Protein 3FSS (pdb70)

Nearest PDB structures (foldseek):
  3tw1-assembly1_A  TM=1.003E+00  e=5.860E-39  Saccharomyces cerevisiae S288C
  3tvv-assembly1_A  TM=9.823E-01  e=1.160E-36  Saccharomyces cerevisiae S288C
  3to1-assembly1_A  TM=9.667E-01  e=1.759E-34  Saccharomyces cerevisiae S288C
  3gyp-assembly1_A  TM=9.340E-01  e=6.338E-34  Saccharomyces cerevisiae
  3gyo-assembly1_A  TM=9.522E-01  e=1.404E-32  Saccharomyces cerevisiae

CATH classification: 2.30.29.120 (+1 more: 2.30.29.30)

B-factor: mean 21.17, std 9.42, range [9.12, 80.58]

InterPro domains:
  IPR011993 PH-like domain superfamily [G3DSA:2.30.29.30] (206-302)
  IPR013719 Histone chaperone RTT106/FACT complex subunit SPT16-like, middle domain [PF08512] (221-307)
  IPR013719 Histone chaperone RTT106/FACT complex subunit SPT16-like, middle domain [SM01287] (219-308)
  IPR040770 Rtt106, pleckstrin homology domain [PF18469] (66-203)
  IPR040993 Histone chaperone Rtt106, N-terminal domain [PF18215] (5-46)
  IPR040993 Histone chaperone Rtt106, N-terminal domain [cd11604] (3-59)
  IPR044891 Histone chaperone Rtt106, N-terminal domain superfamily [G3DSA:6.10.10.70] (1-66)
  IPR050454 RTT106/SSRP1 Histone Chaperone/FACT Complex [PTHR45849] (70-419)

Structure (mmCIF, N/CA/C/O backbone):
data_3FSS
#
_entry.id   3FSS
#
_cell.length_a   82.409
_cell.length_b   92.206
_cell.length_c   34.273
_cell.angle_alpha   90.00
_cell.angle_beta   105.16
_cell.angle_gamma   90.00
#
_symmetry.space_group_name_H-M   'C 1 2 1'
#
loop_
_entity.id
_entity.type
_entity.pdbx_description
1 polymer 'Histone chaperone RTT106'
2 non-polymer GLYCEROL
3 non-polymer 'MALONIC ACID'
4 water water
#
loop_
_atom_site.group_PDB
_atom_site.id
_atom_site.type_symbol
_atom_site.label_atom_id
_atom_site.label_alt_id
_atom_site.label_comp_id
_atom_site.label_asym_id
_atom_site.label_entity_id
_atom_site.label_seq_id
_atom_site.pdbx_PDB_ins_code
_atom_site.Cartn_x
_atom_site.Cartn_y
_atom_site.Cartn_z
_atom_site.occupancy
_atom_site.B_iso_or_equiv
_atom_site.auth_seq_id
_atom_site.auth_comp_id
_atom_site.auth_asym_id
_atom_site.auth_atom_id
_atom_site.pdbx_PDB_model_num
ATOM 1 N N . THR A 1 6 ? 11.235 60.999 11.858 1.00 40.55 70 THR A N 1
ATOM 2 C CA . THR A 1 6 ? 11.580 62.103 10.964 1.00 31.86 70 THR A CA 1
ATOM 3 C C . THR A 1 6 ? 13.045 62.523 11.119 1.00 30.18 70 THR A C 1
ATOM 4 O O . THR A 1 6 ? 13.634 62.371 12.191 1.00 34.42 70 THR A O 1
ATOM 8 N N . ASN A 1 7 ? 13.626 63.057 10.046 1.00 25.78 71 ASN A N 1
ATOM 9 C CA . ASN A 1 7 ? 15.023 63.480 10.062 1.00 19.65 71 ASN A CA 1
ATOM 10 C C . ASN A 1 7 ? 15.168 64.935 10.486 1.00 19.10 71 ASN A C 1
ATOM 11 O O . ASN A 1 7 ? 14.992 65.851 9.674 1.00 18.90 71 ASN A O 1
ATOM 16 N N . THR A 1 8 ? 15.500 65.150 11.755 1.00 18.70 72 THR A N 1
ATOM 17 C CA . THR A 1 8 ? 15.764 66.499 12.232 1.00 17.04 72 THR A CA 1
ATOM 18 C C . THR A 1 8 ? 17.198 66.884 11.905 1.00 18.56 72 THR A C 1
ATOM 19 O O . THR A 1 8 ? 18.128 66.129 12.199 1.00 21.33 72 THR A O 1
ATOM 23 N N . ILE A 1 9 ? 17.375 68.048 11.281 1.00 14.14 73 ILE A N 1
ATOM 24 C CA . ILE A 1 9 ? 18.703 68.521 10.930 1.00 13.66 73 ILE A CA 1
ATOM 25 C C . ILE A 1 9 ? 19.306 69.319 12.088 1.00 13.50 73 ILE A C 1
ATOM 26 O O . ILE A 1 9 ? 20.405 69.030 12.542 1.00 15.66 73 ILE A O 1
ATOM 31 N N . PHE A 1 10 ? 18.586 70.330 12.567 1.00 12.75 74 PHE A N 1
ATOM 32 C CA . PHE A 1 10 ? 19.018 71.071 13.744 1.00 12.18 74 PHE A CA 1
ATOM 33 C C . PHE A 1 10 ? 17.828 71.720 14.421 1.00 13.14 74 PHE A C 1
ATOM 34 O O . PHE A 1 10 ? 16.735 71.777 13.851 1.00 13.10 74 PHE A O 1
ATOM 42 N N . LYS A 1 11 ? 18.043 72.167 15.654 1.00 12.76 75 LYS A N 1
ATOM 43 C CA . LYS A 1 11 ? 17.024 72.875 16.416 1.00 12.64 75 LYS A CA 1
ATOM 44 C C . LYS A 1 11 ? 17.650 74.014 17.181 1.00 10.06 75 LYS A C 1
ATOM 45 O O . LYS A 1 11 ? 18.834 73.961 17.518 1.00 13.31 75 LYS A O 1
ATOM 51 N N . LEU A 1 12 ? 16.853 75.029 17.473 1.00 10.91 76 LEU A N 1
ATOM 52 C CA . LEU A 1 12 ? 17.263 76.093 18.369 1.00 13.61 76 LEU A CA 1
ATOM 53 C C . LEU A 1 12 ? 16.146 76.340 19.359 1.00 12.63 76 LEU A C 1
ATOM 54 O O . LEU A 1 12 ? 15.020 76.648 18.969 1.00 12.69 76 LEU A O 1
ATOM 59 N N A GLU A 1 13 ? 16.450 76.191 20.643 0.87 13.83 77 GLU A N 1
ATOM 60 N N B GLU A 1 13 ? 16.449 76.209 20.641 0.13 13.83 77 GLU A N 1
ATOM 61 C CA A GLU A 1 13 ? 15.448 76.381 21.687 0.87 13.17 77 GLU A CA 1
ATOM 62 C CA B GLU A 1 13 ? 15.441 76.411 21.664 0.13 13.30 77 GLU A CA 1
ATOM 63 C C A GLU A 1 13 ? 15.286 77.854 22.037 0.87 13.67 77 GLU A C 1
ATOM 64 C C B GLU A 1 13 ? 15.274 77.887 21.974 0.13 13.77 77 GLU A C 1
ATOM 65 O O A GLU A 1 13 ? 16.265 78.604 22.058 0.87 15.71 77 GLU A O 1
ATOM 66 O O B GLU A 1 13 ? 16.226 78.664 21.903 0.13 15.58 77 GLU A O 1
ATOM 77 N N . GLY A 1 14 ? 14.049 78.266 22.307 1.00 13.86 78 GLY A N 1
ATOM 78 C CA . GLY A 1 14 ? 13.784 79.579 22.864 1.00 16.54 78 GLY A CA 1
ATOM 79 C C . GLY A 1 14 ? 14.172 80.758 22.010 1.00 17.10 78 GLY A C 1
ATOM 80 O O . GLY A 1 14 ? 14.782 81.705 22.497 1.00 21.21 78 GLY A O 1
ATOM 81 N N A VAL A 1 15 ? 13.824 80.678 20.729 0.54 15.36 79 VAL A N 1
ATOM 82 N N B VAL A 1 15 ? 13.824 80.715 20.730 0.46 15.36 79 VAL A N 1
ATOM 83 C CA A VAL A 1 15 ? 14.036 81.762 19.778 0.54 14.02 79 VAL A CA 1
ATOM 84 C CA B VAL A 1 15 ? 14.094 81.848 19.851 0.46 14.15 79 VAL A CA 1
ATOM 85 C C A VAL A 1 15 ? 12.965 82.836 19.974 0.54 12.99 79 VAL A C 1
ATOM 86 C C B VAL A 1 15 ? 12.959 82.870 19.883 0.46 13.09 79 VAL A C 1
ATOM 87 O O A VAL A 1 15 ? 11.807 82.523 20.245 0.54 12.54 79 VAL A O 1
ATOM 88 O O B VAL A 1 15 ? 11.788 82.530 19.705 0.46 13.27 79 VAL A O 1
ATOM 95 N N A SER A 1 16 ? 13.351 84.099 19.836 0.54 14.01 80 SER A N 1
ATOM 96 N N B SER A 1 16 ? 13.316 84.124 20.121 0.46 13.30 80 SER A N 1
ATOM 97 C CA A SER A 1 16 ? 12.412 85.206 20.002 0.54 16.21 80 SER A CA 1
ATOM 98 C CA B SER A 1 16 ? 12.355 85.214 20.077 0.46 16.16 80 SER A CA 1
ATOM 99 C C A SER A 1 16 ? 11.784 85.604 18.679 0.54 13.56 80 SER A C 1
ATOM 100 C C B SER A 1 16 ? 11.848 85.426 18.655 0.46 13.43 80 SER A C 1
ATOM 101 O O A SER A 1 16 ? 12.371 86.355 17.897 0.54 15.45 80 SER A O 1
ATOM 102 O O B SER A 1 16 ? 12.600 85.838 17.773 0.46 15.26 80 SER A O 1
ATOM 107 N N . VAL A 1 17 ? 10.572 85.121 18.435 1.00 14.08 81 VAL A N 1
ATOM 108 C CA . VAL A 1 17 ? 9.907 85.380 17.164 1.00 12.52 81 VAL A CA 1
ATOM 109 C C . VAL A 1 17 ? 9.083 86.664 17.287 1.00 14.55 81 VAL A C 1
ATOM 110 O O . VAL A 1 17 ? 8.380 86.860 18.286 1.00 15.29 81 VAL A O 1
ATOM 114 N N A LEU A 1 18 ? 9.188 87.551 16.301 0.74 14.60 82 LEU A N 1
ATOM 115 N N B LEU A 1 18 ? 9.172 87.507 16.260 0.26 14.62 82 LEU A N 1
ATOM 116 C CA A LEU A 1 18 ? 8.448 88.815 16.344 0.74 13.83 82 LEU A CA 1
ATOM 117 C CA B LEU A 1 18 ? 8.595 88.850 16.258 0.26 14.23 82 LEU A CA 1
ATOM 118 C C A LEU A 1 18 ? 7.264 88.809 15.393 0.74 14.76 82 LEU A C 1
ATOM 119 C C B LEU A 1 18 ? 7.419 88.968 15.285 0.26 15.01 82 LEU A C 1
ATOM 120 O O A LEU A 1 18 ? 6.244 89.450 15.659 0.74 17.01 82 LEU A O 1
ATOM 121 O O B LEU A 1 18 ? 6.551 89.829 15.439 0.26 15.23 82 LEU A O 1
ATOM 130 N N . SER A 1 19 ? 7.411 88.097 14.280 1.00 14.81 83 SER A N 1
ATOM 131 C CA . SER A 1 19 ? 6.356 88.035 13.279 1.00 13.41 83 SER A CA 1
ATOM 132 C C . SER A 1 19 ? 6.400 86.627 12.681 1.00 15.78 83 SER A C 1
ATOM 133 O O . SER A 1 19 ? 7.478 86.038 12.589 1.00 14.00 83 SER A O 1
ATOM 136 N N . PRO A 1 20 ? 5.243 86.075 12.270 1.00 13.54 84 PRO A N 1
ATOM 137 C CA . PRO A 1 20 ? 3.884 86.648 12.250 1.00 13.58 84 PRO A CA 1
ATOM 138 C C . PRO A 1 20 ? 3.160 86.508 13.589 1.00 17.50 84 PRO A C 1
ATOM 139 O O . PRO A 1 20 ? 1.962 86.793 13.677 1.00 19.14 84 PRO A O 1
ATOM 143 N N . LEU A 1 21 ? 3.872 86.047 14.608 1.00 15.73 85 LEU A N 1
ATOM 144 C CA . LEU A 1 21 ? 3.377 86.098 15.973 1.00 15.03 85 LEU A CA 1
ATOM 145 C C . LEU A 1 21 ? 4.553 86.501 16.852 1.00 16.38 85 LEU A C 1
ATOM 146 O O . LEU A 1 21 ? 5.713 86.322 16.463 1.00 16.06 85 LEU A O 1
ATOM 151 N N . ARG A 1 22 ? 4.260 87.054 18.028 1.00 16.03 86 ARG A N 1
ATOM 152 C CA . ARG A 1 22 ? 5.304 87.508 18.937 1.00 14.77 86 ARG A CA 1
ATOM 153 C C . ARG A 1 22 ? 5.333 86.596 20.147 1.00 18.53 86 ARG A C 1
ATOM 154 O O . ARG A 1 22 ? 4.563 86.766 21.089 1.00 19.95 86 ARG A O 1
ATOM 162 N N . LYS A 1 23 ? 6.229 85.614 20.106 1.00 17.95 87 LYS A N 1
ATOM 163 C CA . LYS A 1 23 ? 6.321 84.591 21.139 1.00 15.35 87 LYS A CA 1
ATOM 164 C C . LYS A 1 23 ? 7.718 83.993 21.086 1.00 16.82 87 LYS A C 1
ATOM 165 O O . LYS A 1 23 ? 8.352 83.985 20.021 1.00 15.42 87 LYS A O 1
ATOM 171 N N A LYS A 1 24 ? 8.195 83.507 22.229 0.59 15.06 88 LYS A N 1
ATOM 172 N N B LYS A 1 24 ? 8.197 83.497 22.222 0.41 15.13 88 LYS A N 1
ATOM 173 C CA A LYS A 1 24 ? 9.411 82.703 22.259 0.59 15.14 88 LYS A CA 1
ATOM 174 C CA B LYS A 1 24 ? 9.427 82.712 22.239 0.41 15.17 88 LYS A CA 1
ATOM 175 C C A LYS A 1 24 ? 9.053 81.270 21.873 0.59 15.58 88 LYS A C 1
ATOM 176 C C B LYS A 1 24 ? 9.090 81.263 21.898 0.41 15.50 88 LYS A C 1
ATOM 177 O O A LYS A 1 24 ? 8.175 80.655 22.482 0.59 15.29 88 LYS A O 1
ATOM 178 O O B LYS A 1 24 ? 8.262 80.635 22.559 0.41 15.51 88 LYS A O 1
ATOM 189 N N . LEU A 1 25 ? 9.714 80.747 20.842 1.00 12.18 89 LEU A N 1
ATOM 190 C CA . LEU A 1 25 ? 9.353 79.456 20.280 1.00 12.71 89 LEU A CA 1
ATOM 191 C C . LEU A 1 25 ? 10.597 78.627 19.992 1.00 11.64 89 LEU A C 1
ATOM 192 O O . LEU A 1 25 ? 11.698 79.171 19.871 1.00 13.97 89 LEU A O 1
ATOM 197 N N . ASP A 1 26 ? 10.434 77.316 19.889 1.00 12.12 90 ASP A N 1
ATOM 198 C CA . ASP A 1 26 ? 11.555 76.432 19.599 1.00 11.08 90 ASP A CA 1
ATOM 199 C C . ASP A 1 26 ? 11.556 76.114 18.113 1.00 12.68 90 ASP A C 1
ATOM 200 O O . ASP A 1 26 ? 10.563 75.623 17.580 1.00 14.34 90 ASP A O 1
ATOM 205 N N . LEU A 1 27 ? 12.657 76.419 17.441 1.00 11.24 91 LEU A N 1
ATOM 206 C CA A LEU A 1 27 ? 12.787 76.187 16.009 0.67 11.81 91 LEU A CA 1
ATOM 207 C CA B LEU A 1 27 ? 12.763 76.178 16.011 0.33 11.83 91 LEU A CA 1
ATOM 208 C C . LEU A 1 27 ? 13.307 74.784 15.730 1.00 11.86 91 LEU A C 1
ATOM 209 O O . LEU A 1 27 ? 14.328 74.375 16.287 1.00 12.41 91 LEU A O 1
ATOM 218 N N . VAL A 1 28 ? 12.612 74.049 14.867 1.00 10.51 92 VAL A N 1
ATOM 219 C CA . VAL A 1 28 ? 13.057 72.740 14.411 1.00 11.10 92 VAL A CA 1
ATOM 220 C C . VAL A 1 28 ? 13.102 72.744 12.884 1.00 13.41 92 VAL A C 1
ATOM 221 O O . VAL A 1 28 ? 12.109 73.068 12.223 1.00 12.70 92 VAL A O 1
ATOM 225 N N . PHE A 1 29 ? 14.264 72.414 12.330 1.00 12.22 93 PHE A N 1
ATOM 226 C CA . PHE A 1 29 ? 14.452 72.292 10.887 1.00 10.79 93 PHE A CA 1
ATOM 227 C C . PHE A 1 29 ? 14.582 70.809 10.572 1.00 12.15 93 PHE A C 1
ATOM 228 O O . PHE A 1 29 ? 15.514 70.151 11.059 1.00 12.47 93 PHE A O 1
ATOM 236 N N . TYR A 1 30 ? 13.663 70.269 9.775 1.00 12.81 94 TYR A N 1
ATOM 237 C CA . TYR A 1 30 ? 13.662 68.828 9.519 1.00 12.21 94 TYR A CA 1
ATOM 238 C C . TYR A 1 30 ? 13.263 68.506 8.096 1.00 12.11 94 TYR A C 1
ATOM 239 O O . TYR A 1 30 ? 12.803 69.378 7.374 1.00 14.40 94 TYR A O 1
ATOM 248 N N . LEU A 1 31 ? 13.484 67.261 7.687 1.00 13.55 95 LEU A N 1
ATOM 249 C CA . LEU A 1 31 ? 13.118 66.830 6.342 1.00 14.48 95 LEU A CA 1
ATOM 250 C C . LEU A 1 31 ? 11.853 65.994 6.391 1.00 17.01 95 LEU A C 1
ATOM 251 O O . LEU A 1 31 ? 11.712 65.134 7.254 1.00 18.79 95 LEU A O 1
ATOM 256 N N . SER A 1 32 ? 10.933 66.250 5.468 1.00 16.51 96 SER A N 1
ATOM 257 C CA . SER A 1 32 ? 9.700 65.482 5.381 1.00 19.82 96 SER A CA 1
ATOM 258 C C . SER A 1 32 ? 9.992 64.027 5.067 1.00 25.91 96 SER A C 1
ATOM 259 O O . SER A 1 32 ? 10.833 63.722 4.223 1.00 18.38 96 SER A O 1
ATOM 262 N N A ASN A 1 33 ? 9.284 63.128 5.743 0.48 26.85 97 ASN A N 1
ATOM 263 N N B ASN A 1 33 ? 9.296 63.126 5.752 0.52 26.84 97 ASN A N 1
ATOM 264 C CA A ASN A 1 33 ? 9.440 61.700 5.489 0.48 29.07 97 ASN A CA 1
ATOM 265 C CA B ASN A 1 33 ? 9.431 61.701 5.480 0.52 29.06 97 ASN A CA 1
ATOM 266 C C A ASN A 1 33 ? 8.646 61.236 4.270 0.48 32.36 97 ASN A C 1
ATOM 267 C C B ASN A 1 33 ? 8.897 61.343 4.101 0.52 32.13 97 ASN A C 1
ATOM 268 O O A ASN A 1 33 ? 8.614 60.045 3.957 0.48 32.40 97 ASN A O 1
ATOM 269 O O B ASN A 1 33 ? 9.286 60.333 3.515 0.52 34.16 97 ASN A O 1
ATOM 278 N N . VAL A 1 34 ? 8.008 62.183 3.587 1.00 26.85 98 VAL A N 1
ATOM 279 C CA . VAL A 1 34 ? 7.309 61.893 2.338 1.00 29.27 98 VAL A CA 1
ATOM 280 C C . VAL A 1 34 ? 8.215 62.049 1.118 1.00 31.70 98 VAL A C 1
ATOM 281 O O . VAL A 1 34 ? 8.367 61.113 0.328 1.00 36.71 98 VAL A O 1
ATOM 285 N N . ASP A 1 35 ? 8.821 63.226 0.966 1.00 25.08 99 ASP A N 1
ATOM 286 C CA . ASP A 1 35 ? 9.637 63.505 -0.213 1.00 21.42 99 ASP A CA 1
ATOM 287 C C . ASP A 1 35 ? 10.999 64.119 0.114 1.00 18.31 99 ASP A C 1
ATOM 288 O O . ASP A 1 35 ? 11.725 64.536 -0.791 1.00 21.98 99 ASP A O 1
ATOM 293 N N . GLY A 1 36 ? 11.326 64.198 1.403 1.00 18.66 100 GLY A N 1
ATOM 294 C CA . GLY A 1 36 ? 12.621 64.709 1.839 1.00 17.93 100 GLY A CA 1
ATOM 295 C C . GLY A 1 36 ? 12.742 66.229 1.825 1.00 15.39 100 GLY A C 1
ATOM 296 O O . GLY A 1 36 ? 13.798 66.782 2.139 1.00 15.51 100 GLY A O 1
ATOM 297 N N . SER A 1 37 ? 11.677 66.917 1.444 1.00 16.67 101 SER A N 1
ATOM 298 C CA A SER A 1 37 ? 11.716 68.373 1.379 0.79 15.48 101 SER A CA 1
ATOM 299 C CA B SER A 1 37 ? 11.689 68.375 1.382 0.21 15.58 101 SER A CA 1
ATOM 300 C C . SER A 1 37 ? 11.798 68.982 2.779 1.00 13.31 101 SER A C 1
ATOM 301 O O . SER A 1 37 ? 11.273 68.434 3.749 1.00 14.86 101 SER A O 1
ATOM 306 N N . PRO A 1 38 ? 12.470 70.128 2.891 1.00 14.34 102 PRO A N 1
ATOM 307 C CA . PRO A 1 38 ? 12.680 70.714 4.217 1.00 13.11 102 PRO A CA 1
ATOM 308 C C . PRO A 1 38 ? 11.446 71.398 4.784 1.00 12.87 102 PRO A C 1
ATOM 309 O O . PRO A 1 38 ? 10.619 71.954 4.048 1.00 13.78 102 PRO A O 1
ATOM 313 N N . VAL A 1 39 ? 11.357 71.350 6.109 1.00 11.53 10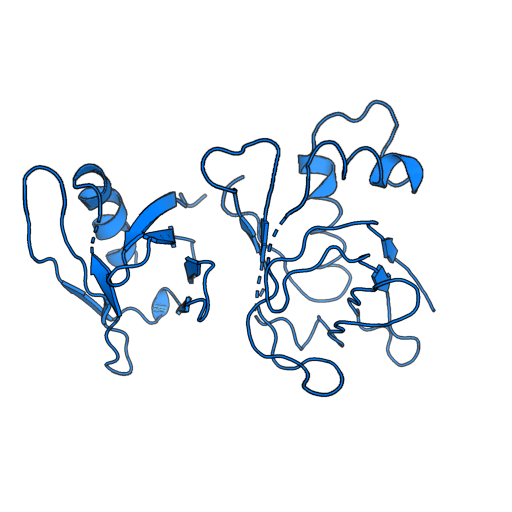3 VAL A N 1
ATOM 314 C CA . VAL A 1 39 ? 10.296 71.972 6.881 1.00 12.51 103 VAL A CA 1
ATOM 315 C C . VAL A 1 39 ? 10.870 72.735 8.064 1.00 11.21 103 VAL A C 1
ATOM 316 O O . VAL A 1 39 ? 11.850 72.307 8.676 1.00 10.99 103 VAL A O 1
ATOM 320 N N . ILE A 1 40 ? 10.294 73.890 8.362 1.00 11.71 104 ILE A N 1
ATOM 321 C CA A ILE A 1 40 ? 10.560 74.586 9.616 0.65 12.37 104 ILE A CA 1
ATOM 322 C CA B ILE A 1 40 ? 10.567 74.493 9.649 0.35 12.43 104 ILE A CA 1
ATOM 323 C C . ILE A 1 40 ? 9.286 74.581 10.444 1.00 13.45 104 ILE A C 1
ATOM 324 O O . ILE A 1 40 ? 8.206 74.892 9.924 1.00 13.00 104 ILE A O 1
ATOM 333 N N A THR A 1 41 ? 9.394 74.205 11.708 0.77 12.77 105 THR A N 1
ATOM 334 N N B THR A 1 41 ? 9.411 74.262 11.723 0.23 12.83 105 THR A N 1
ATOM 335 C CA A THR A 1 41 ? 8.278 74.378 12.622 0.77 13.73 105 THR A CA 1
ATOM 336 C CA B THR A 1 41 ? 8.305 74.365 12.653 0.23 13.68 105 THR A CA 1
ATOM 337 C C A THR A 1 41 ? 8.745 75.109 13.872 0.77 12.42 105 THR A C 1
ATOM 338 C C B THR A 1 41 ? 8.774 75.168 13.853 0.23 12.49 105 THR A C 1
ATOM 339 O O A THR A 1 41 ? 9.897 74.951 14.291 0.77 11.84 105 THR A O 1
ATOM 340 O O B THR A 1 41 ? 9.947 75.117 14.227 0.23 11.89 105 THR A O 1
ATOM 347 N N . LEU A 1 42 ? 7.859 75.930 14.433 1.00 12.62 106 LEU A N 1
ATOM 348 C CA . LEU A 1 42 ? 8.150 76.715 15.632 1.00 11.34 106 LEU A CA 1
ATOM 349 C C . LEU A 1 42 ? 7.195 76.257 16.719 1.00 11.48 106 LEU A C 1
ATOM 350 O O . LEU A 1 42 ? 5.973 76.364 16.556 1.00 13.12 106 LEU A O 1
ATOM 355 N N . LEU A 1 43 ? 7.747 75.742 17.816 1.00 14.62 107 LEU A N 1
ATOM 356 C CA . LEU A 1 43 ? 6.975 75.059 18.849 1.00 12.08 107 LEU A CA 1
ATOM 357 C C . LEU A 1 43 ? 6.890 75.842 20.154 1.00 13.78 107 LEU A C 1
ATOM 358 O O . LEU A 1 43 ? 7.823 76.556 20.531 1.00 13.23 107 LEU A O 1
ATOM 363 N N . LYS A 1 44 ? 5.762 75.687 20.843 1.00 13.89 108 LYS A N 1
ATOM 364 C CA . LYS A 1 44 ? 5.629 76.061 22.245 1.00 13.96 108 LYS A CA 1
ATOM 365 C C . LYS A 1 44 ? 5.233 74.767 22.934 1.00 16.85 108 LYS A C 1
ATOM 366 O O . LYS A 1 44 ? 4.132 74.261 22.722 1.00 16.89 108 LYS A O 1
ATOM 372 N N . GLY A 1 45 ? 6.132 74.196 23.7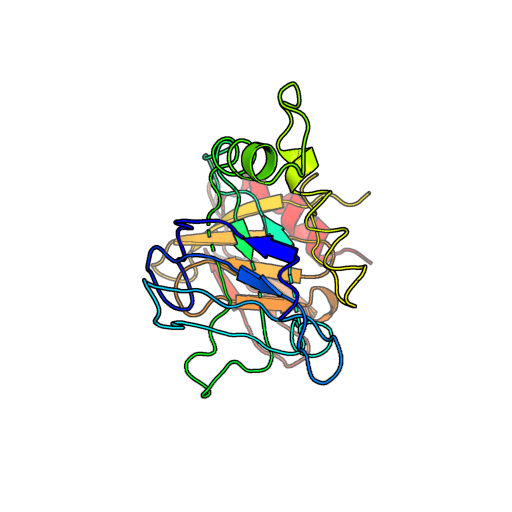26 1.00 16.55 109 GLY A N 1
ATOM 373 C CA . GLY A 1 45 ? 5.903 72.848 24.207 1.00 18.01 109 GLY A CA 1
ATOM 374 C C . GLY A 1 45 ? 5.729 71.927 23.012 1.00 18.67 109 GLY A C 1
ATOM 375 O O . GLY A 1 45 ? 6.580 71.891 22.124 1.00 19.51 109 GLY A O 1
ATOM 376 N N A ASN A 1 46 ? 4.622 71.189 22.976 0.68 24.61 110 ASN A N 1
ATOM 377 N N B ASN A 1 46 ? 4.627 71.182 22.980 0.32 24.64 110 ASN A N 1
ATOM 378 C CA A ASN A 1 46 ? 4.357 70.272 21.870 0.68 26.52 110 ASN A CA 1
ATOM 379 C CA B ASN A 1 46 ? 4.362 70.277 21.864 0.32 26.51 110 ASN A CA 1
ATOM 380 C C A ASN A 1 46 ? 3.489 70.901 20.781 0.68 26.39 110 ASN A C 1
ATOM 381 C C B ASN A 1 46 ? 3.386 70.860 20.845 0.32 26.47 110 ASN A C 1
ATOM 382 O O A ASN A 1 46 ? 3.210 70.277 19.755 0.68 28.11 110 ASN A O 1
ATOM 383 O O B ASN A 1 46 ? 2.940 70.169 19.928 0.32 28.31 110 ASN A O 1
ATOM 392 N N . ASP A 1 47 ? 3.062 72.137 21.012 1.00 22.32 111 ASP A N 1
ATOM 393 C CA . ASP A 1 47 ? 2.179 72.833 20.086 1.00 22.06 111 ASP A CA 1
ATOM 394 C C . ASP A 1 47 ? 2.962 73.457 18.931 1.00 19.10 111 ASP A C 1
ATOM 395 O O . ASP A 1 47 ? 3.865 74.266 19.154 1.00 16.49 111 ASP A O 1
ATOM 400 N N . ARG A 1 48 ? 2.621 73.071 17.706 1.00 20.41 112 ARG A N 1
ATOM 401 C CA . ARG A 1 48 ? 3.174 73.700 16.508 1.00 16.21 112 ARG A CA 1
ATOM 402 C C . ARG A 1 48 ? 2.468 75.024 16.245 1.00 17.35 112 ARG A C 1
ATOM 403 O O . ARG A 1 48 ? 1.361 75.052 15.697 1.00 22.85 112 ARG A O 1
ATOM 411 N N A GLU A 1 49 ? 3.100 76.117 16.655 0.55 15.52 113 GLU A N 1
ATOM 412 N N B GLU A 1 49 ? 3.118 76.127 16.597 0.45 15.52 113 GLU A N 1
ATOM 413 C CA A GLU A 1 49 ? 2.514 77.442 16.504 0.55 16.28 113 GLU A CA 1
ATOM 414 C CA B GLU A 1 49 ? 2.503 77.446 16.467 0.45 16.32 113 GLU A CA 1
ATOM 415 C C A GLU A 1 49 ? 2.573 77.892 15.052 0.55 16.26 113 GLU A C 1
ATOM 416 C C B GLU A 1 49 ? 2.651 78.052 15.071 0.45 16.31 113 GLU A C 1
ATOM 417 O O A GLU A 1 49 ? 1.644 78.527 14.546 0.55 16.71 113 GLU A O 1
ATOM 418 O O B GLU A 1 49 ? 1.927 78.990 14.709 0.45 13.99 113 GLU A O 1
ATOM 429 N N A LEU A 1 50 ? 3.676 77.566 14.388 0.55 14.85 114 LEU A N 1
ATOM 430 N N B LEU A 1 50 ? 3.588 77.511 14.297 0.45 14.94 114 LEU A N 1
ATOM 431 C CA A LEU A 1 50 ? 3.839 77.869 12.975 0.55 15.06 114 LEU A CA 1
ATOM 432 C CA B LEU A 1 50 ? 3.812 77.947 12.923 0.45 15.02 114 LEU A CA 1
ATOM 433 C C A LEU A 1 50 ? 4.622 76.756 12.309 0.55 14.56 114 LEU A C 1
ATOM 434 C C B LEU A 1 50 ? 4.704 76.941 12.222 0.45 14.39 114 LEU A C 1
ATOM 435 O O A LEU A 1 50 ? 5.551 76.188 12.894 0.55 14.08 114 LEU A O 1
ATOM 436 O O B LEU A 1 50 ? 5.795 76.634 12.707 0.45 14.19 114 LEU A O 1
ATOM 445 N N . SER A 1 51 ? 4.246 76.435 11.080 1.00 14.47 115 SER A N 1
ATOM 446 C CA . SER A 1 51 ? 5.023 75.497 10.287 1.00 13.92 115 SER A CA 1
ATOM 447 C C . SER A 1 51 ? 4.968 75.913 8.832 1.00 18.55 115 SER A C 1
ATOM 448 O O . SER A 1 51 ? 3.922 76.329 8.334 1.00 17.45 115 SER A O 1
ATOM 451 N N . ILE A 1 52 ? 6.106 75.813 8.161 1.00 12.73 116 ILE A N 1
ATOM 452 C CA . ILE A 1 52 ? 6.198 76.075 6.726 1.00 11.71 116 ILE A CA 1
ATOM 453 C C . ILE A 1 52 ? 6.816 74.858 6.086 1.00 12.23 116 ILE A C 1
ATOM 454 O O . ILE A 1 52 ? 7.914 74.443 6.460 1.00 13.16 116 ILE A O 1
ATOM 459 N N . TYR A 1 53 ? 6.091 74.271 5.136 1.00 14.00 117 TYR A N 1
ATOM 460 C CA . TYR A 1 53 ? 6.518 73.051 4.469 1.00 12.52 117 TYR A CA 1
ATOM 461 C C . TYR A 1 53 ? 7.255 73.326 3.174 1.00 12.52 117 TYR A C 1
ATOM 462 O O . TYR A 1 53 ? 7.245 74.447 2.676 1.00 16.65 117 TYR A O 1
ATOM 471 N N A GLN A 1 54 ? 7.882 72.290 2.630 0.47 14.39 118 GLN A N 1
ATOM 472 N N B GLN A 1 54 ? 7.891 72.284 2.646 0.53 14.37 118 GLN A N 1
ATOM 473 C CA A GLN A 1 54 ? 8.590 72.384 1.358 0.47 14.89 118 GLN A CA 1
ATOM 474 C CA B GLN A 1 54 ? 8.638 72.337 1.389 0.53 14.91 118 GLN A CA 1
ATOM 475 C C A GLN A 1 54 ? 9.226 73.756 1.177 0.47 14.10 118 GLN A C 1
ATOM 476 C C B GLN A 1 54 ? 9.294 73.688 1.126 0.53 14.15 118 GLN A C 1
ATOM 477 O O A GLN A 1 54 ? 8.811 74.548 0.323 0.47 13.97 118 GLN A O 1
ATOM 478 O O B GLN A 1 54 ? 8.977 74.384 0.158 0.53 14.23 118 GLN A O 1
ATOM 489 N N . LEU A 1 55 ? 10.237 74.039 1.991 1.00 12.47 119 LEU A N 1
ATOM 490 C CA . LEU A 1 55 ? 10.905 75.332 1.912 1.00 11.56 119 LEU A CA 1
ATOM 491 C C . LEU A 1 55 ? 11.525 75.584 0.534 1.00 12.49 119 LEU A C 1
ATOM 492 O O . LEU A 1 55 ? 11.694 76.741 0.123 1.00 13.30 119 LEU A O 1
ATOM 497 N N . ASN A 1 56 ? 11.881 74.496 -0.157 1.00 12.77 120 ASN A N 1
ATOM 498 C CA . ASN A 1 56 ? 12.465 74.567 -1.494 1.00 14.04 120 ASN A CA 1
ATOM 499 C C . ASN A 1 56 ? 11.503 75.142 -2.523 1.00 15.58 120 ASN A C 1
ATOM 500 O O . ASN A 1 56 ? 11.924 75.580 -3.599 1.00 16.27 120 ASN A O 1
ATOM 505 N N A LYS A 1 57 ? 10.217 75.129 -2.179 0.48 16.17 121 LYS A N 1
ATOM 506 N N B LYS A 1 57 ? 10.217 75.154 -2.189 0.52 16.21 121 LYS A N 1
ATOM 507 C CA A LYS A 1 57 ? 9.167 75.680 -3.030 0.48 17.59 121 LYS A CA 1
ATOM 508 C CA B LYS A 1 57 ? 9.215 75.750 -3.065 0.52 17.55 121 LYS A CA 1
ATOM 509 C C A LYS A 1 57 ? 8.530 76.912 -2.408 0.48 15.76 121 LYS A C 1
ATOM 510 C C B LYS A 1 57 ? 8.483 76.912 -2.414 0.52 15.78 121 LYS A C 1
ATOM 511 O O A LYS A 1 57 ? 8.177 77.857 -3.110 0.48 17.95 121 LYS A O 1
ATOM 512 O O B LYS A 1 57 ? 8.009 77.811 -3.105 0.52 17.87 121 LYS A O 1
ATOM 523 N N . ASN A 1 58 ? 8.382 76.892 -1.087 1.00 13.53 122 ASN A N 1
ATOM 524 C CA . ASN A 1 58 ? 7.519 77.845 -0.400 1.00 15.95 122 ASN A CA 1
ATOM 525 C C . ASN A 1 58 ? 8.183 79.088 0.190 1.00 15.11 122 ASN A C 1
ATOM 526 O O . ASN A 1 58 ? 7.490 80.045 0.533 1.00 16.38 122 ASN A O 1
ATOM 531 N N . ILE A 1 59 ? 9.508 79.080 0.321 1.00 12.86 123 ILE A N 1
ATOM 532 C CA . ILE A 1 59 ? 10.213 80.272 0.772 1.00 13.60 123 ILE A CA 1
ATOM 533 C C . ILE A 1 59 ? 10.499 81.183 -0.418 1.00 14.18 123 ILE A C 1
ATOM 534 O O . ILE A 1 59 ? 11.163 80.781 -1.380 1.00 15.99 123 ILE A O 1
ATOM 539 N N . LYS A 1 60 ? 9.976 82.403 -0.363 1.00 14.93 124 LYS A N 1
ATOM 540 C CA . LYS A 1 60 ? 10.131 83.326 -1.482 1.00 13.87 124 LYS A CA 1
ATOM 541 C C . LYS A 1 60 ? 11.422 84.108 -1.374 1.00 16.25 124 LYS A C 1
ATOM 542 O O . LYS A 1 60 ? 12.082 84.399 -2.368 1.00 16.93 124 LYS A O 1
ATOM 556 N N . ALA A 1 62 ? 14.716 84.736 1.842 1.00 12.61 126 ALA A N 1
ATOM 557 C CA . ALA A 1 62 ? 15.170 84.577 3.209 1.00 12.38 126 ALA A CA 1
ATOM 558 C C . ALA A 1 62 ? 16.531 85.229 3.350 1.00 12.54 126 ALA A C 1
ATOM 559 O O . ALA A 1 62 ? 17.381 85.125 2.463 1.00 12.84 126 ALA A O 1
ATOM 561 N N . SER A 1 63 ? 16.725 85.919 4.462 1.00 10.43 127 SER A N 1
ATOM 562 C CA . SER A 1 63 ? 17.966 86.638 4.665 1.00 11.34 127 SER A CA 1
ATOM 563 C C . SER A 1 63 ? 18.266 86.841 6.141 1.00 11.52 127 SER A C 1
ATOM 564 O O . SER A 1 63 ? 17.359 87.052 6.956 1.00 13.28 127 SER A O 1
ATOM 567 N N . PHE A 1 64 ? 19.553 86.792 6.481 1.00 10.80 128 PHE A N 1
ATOM 568 C CA . PHE A 1 64 ? 20.034 87.302 7.763 1.00 11.54 128 PHE A CA 1
ATOM 569 C C . PHE A 1 64 ? 20.207 88.811 7.646 1.00 13.62 128 PHE A C 1
ATOM 570 O O . PHE A 1 64 ? 20.770 89.299 6.668 1.00 18.08 128 PHE A O 1
ATOM 578 N N . LEU A 1 65 ? 19.701 89.548 8.635 1.00 12.32 129 LEU A N 1
ATOM 579 C CA . LEU A 1 65 ? 19.756 91.012 8.610 1.00 14.42 129 LEU A CA 1
ATOM 580 C C . LEU A 1 65 ? 20.183 91.527 9.968 1.00 12.89 129 LEU A C 1
ATOM 581 O O . LEU A 1 65 ? 19.768 90.999 10.996 1.00 13.23 129 LEU A O 1
ATOM 586 N N . PRO A 1 66 ? 21.008 92.583 9.985 1.00 12.35 130 PRO A N 1
ATOM 587 C CA . PRO A 1 66 ? 21.457 93.131 11.267 1.00 12.76 130 PRO A CA 1
ATOM 588 C C . PRO A 1 66 ? 20.311 93.806 12.016 1.00 11.76 130 PRO A C 1
ATOM 589 O O . PRO A 1 66 ? 19.395 94.349 11.403 1.00 14.22 130 PRO A O 1
ATOM 593 N N . VAL A 1 67 ? 20.357 93.729 13.343 1.00 13.26 131 VAL A N 1
ATOM 594 C CA . VAL A 1 67 ? 19.421 94.432 14.200 1.00 14.01 131 VAL A CA 1
ATOM 595 C C . VAL A 1 67 ? 20.071 95.770 14.523 1.00 15.80 131 VAL A C 1
ATOM 596 O O . VAL A 1 67 ? 21.181 95.814 15.066 1.00 16.63 131 VAL A O 1
ATOM 600 N N . PRO A 1 68 ? 19.406 96.872 14.169 1.00 15.74 132 PRO A N 1
ATOM 601 C CA . PRO A 1 68 ? 20.068 98.164 14.384 1.00 16.39 132 PRO A CA 1
ATOM 602 C C . PRO A 1 68 ? 20.505 98.364 15.837 1.00 17.01 132 PRO A C 1
ATOM 603 O O . PRO A 1 68 ? 19.735 98.103 16.761 1.00 17.26 132 PRO A O 1
ATOM 607 N N A GLU A 1 69 ? 21.761 98.781 16.001 0.45 19.50 133 GLU A N 1
ATOM 608 N N B GLU A 1 69 ? 21.738 98.818 16.037 0.55 19.46 133 GLU A N 1
ATOM 609 C CA A GLU A 1 69 ? 22.347 99.121 17.297 0.45 21.95 133 GLU A CA 1
ATOM 610 C CA B GLU A 1 69 ? 22.232 99.141 17.375 0.55 21.93 133 GLU A CA 1
ATOM 611 C C A GLU A 1 69 ? 22.689 97.915 18.173 0.45 19.93 133 GLU A C 1
ATOM 612 C C B GLU A 1 69 ? 22.350 97.930 18.300 0.55 19.52 133 GLU A C 1
ATOM 613 O O A GLU A 1 69 ? 23.332 98.064 19.213 0.45 16.62 133 GLU A O 1
ATOM 614 O O B GLU A 1 69 ? 22.502 98.087 19.511 0.55 20.05 133 GLU A O 1
ATOM 625 N N . LYS A 1 70 ? 22.276 96.725 17.742 1.00 19.96 134 LYS A N 1
ATOM 626 C CA . LYS A 1 70 ? 22.431 95.514 18.554 1.00 18.23 134 LYS A CA 1
ATOM 627 C C . LYS A 1 70 ? 23.260 94.442 17.845 1.00 17.37 134 LYS A C 1
ATOM 628 O O . LYS A 1 70 ? 22.718 93.464 17.341 1.00 17.06 134 LYS A O 1
ATOM 634 N N . PRO A 1 71 ? 24.588 94.617 17.817 1.00 18.73 135 PRO A N 1
ATOM 635 C CA . PRO A 1 71 ? 25.484 93.687 17.121 1.00 18.35 135 PRO A CA 1
ATOM 636 C C . PRO A 1 71 ? 25.537 92.290 17.737 1.00 15.10 135 PRO A C 1
ATOM 637 O O . PRO A 1 71 ? 26.054 91.370 17.100 1.00 18.48 135 PRO A O 1
ATOM 641 N N A ASN A 1 72 ? 25.019 92.138 18.950 0.55 16.79 136 ASN A N 1
ATOM 642 N N B ASN A 1 72 ? 25.021 92.134 18.952 0.45 16.82 136 ASN A N 1
ATOM 643 C CA A ASN A 1 72 ? 24.983 90.832 19.600 0.55 18.28 136 ASN A CA 1
ATOM 644 C CA B ASN A 1 72 ? 24.987 90.824 19.599 0.45 18.27 136 ASN A CA 1
ATOM 645 C C A ASN A 1 72 ? 23.821 89.973 19.109 0.55 17.74 136 ASN A C 1
ATOM 646 C C B ASN A 1 72 ? 23.777 89.994 19.172 0.45 17.81 136 ASN A C 1
ATOM 647 O O A ASN A 1 72 ? 23.737 88.786 19.430 0.55 15.22 136 ASN A O 1
ATOM 648 O O B ASN A 1 72 ? 23.616 88.849 19.599 0.45 15.31 136 ASN A O 1
ATOM 657 N N . LEU A 1 73 ? 22.923 90.584 18.340 1.00 16.05 137 LEU A N 1
ATOM 658 C CA . LEU A 1 73 ? 21.728 89.903 17.833 1.00 14.17 137 LEU A CA 1
ATOM 659 C C . LEU A 1 73 ? 21.743 89.896 16.305 1.00 11.47 137 LEU A C 1
ATOM 660 O O . LEU A 1 73 ? 22.477 90.663 15.690 1.00 14.56 137 LEU A O 1
ATOM 665 N N . ILE A 1 74 ? 20.936 89.026 15.704 1.00 12.64 138 ILE A N 1
ATOM 666 C CA . ILE A 1 74 ? 20.721 89.059 14.263 1.00 13.79 138 ILE A CA 1
ATOM 667 C C . ILE A 1 74 ? 19.281 88.664 13.966 1.00 13.45 138 ILE A C 1
ATOM 668 O O . ILE A 1 74 ? 18.687 87.884 14.706 1.00 12.20 138 ILE A O 1
ATOM 673 N N . TYR A 1 75 ? 18.718 89.210 12.896 1.00 11.62 139 TYR A N 1
ATOM 674 C CA . TYR A 1 75 ? 17.400 88.782 12.441 1.00 11.56 139 TYR A CA 1
ATOM 675 C C . TYR A 1 75 ? 17.563 87.686 11.410 1.00 12.10 139 TYR A C 1
ATOM 676 O O . TYR A 1 75 ? 18.442 87.759 10.544 1.00 11.82 139 TYR A O 1
ATOM 685 N N . LEU A 1 76 ? 16.681 86.694 11.477 1.00 11.36 140 LEU A N 1
ATOM 686 C CA . LEU A 1 76 ? 16.467 85.804 10.346 1.00 12.52 140 LEU A CA 1
ATOM 687 C C . LEU A 1 76 ? 15.068 86.112 9.833 1.00 13.54 140 LEU A C 1
ATOM 688 O O . LEU A 1 76 ? 14.088 85.977 10.564 1.00 14.68 140 LEU A O 1
ATOM 693 N N . PHE A 1 77 ? 15.005 86.567 8.582 1.00 11.38 141 PHE A N 1
ATOM 694 C CA . PHE A 1 77 ? 13.790 87.051 7.939 1.00 12.76 141 PHE A CA 1
ATOM 695 C C . PHE A 1 77 ? 13.442 86.093 6.800 1.00 11.96 141 PHE A C 1
ATOM 696 O O . PHE A 1 77 ? 14.292 85.765 5.986 1.00 11.79 141 PHE A O 1
ATOM 712 N N . THR A 1 79 ? 10.099 85.127 3.908 1.00 13.84 143 THR A N 1
ATOM 713 C CA . THR A 1 79 ? 8.730 85.246 3.401 1.00 13.28 143 THR A CA 1
ATOM 714 C C . THR A 1 79 ? 8.337 83.911 2.783 1.00 14.69 143 THR A C 1
ATOM 715 O O . THR A 1 79 ? 9.195 83.162 2.303 1.00 14.32 143 THR A O 1
ATOM 719 N N . TYR A 1 80 ? 7.048 83.600 2.814 1.00 14.65 144 TYR A N 1
ATOM 720 C CA . TYR A 1 80 ? 6.561 82.279 2.436 1.00 13.47 144 TYR A CA 1
ATOM 721 C C . TYR A 1 80 ? 5.243 82.381 1.670 1.00 15.01 144 TYR A C 1
ATOM 722 O O . TYR A 1 80 ? 4.484 83.335 1.835 1.00 18.37 144 TYR A O 1
ATOM 731 N N . THR A 1 81 ? 4.993 81.385 0.836 1.00 14.23 145 THR A N 1
ATOM 732 C CA . THR A 1 81 ? 3.787 81.325 0.018 1.00 17.05 145 THR A CA 1
ATOM 733 C C . THR A 1 81 ? 2.578 80.929 0.851 1.00 24.50 145 THR A C 1
ATOM 734 O O . THR A 1 81 ? 1.498 81.510 0.709 1.00 24.52 145 THR A O 1
ATOM 738 N N . SER A 1 82 ? 2.762 79.945 1.724 1.00 15.33 146 SER A N 1
ATOM 739 C CA . SER A 1 82 ? 1.711 79.520 2.640 1.00 19.71 146 SER A CA 1
ATOM 740 C C . SER A 1 82 ? 2.313 78.792 3.836 1.00 17.60 146 SER A C 1
ATOM 741 O O . SER A 1 82 ? 3.474 78.383 3.802 1.00 17.77 146 SER A O 1
ATOM 744 N N . CYS A 1 83 ? 1.531 78.645 4.900 1.00 18.67 147 CYS A N 1
ATOM 745 C CA . CYS A 1 83 ? 1.976 77.890 6.069 1.00 17.30 147 CYS A CA 1
ATOM 746 C C . CYS A 1 83 ? 0.895 76.919 6.521 1.00 19.96 147 CYS A C 1
ATOM 747 O O . CYS A 1 83 ? -0.234 76.956 6.022 1.00 20.40 147 CYS A O 1
ATOM 750 N N . GLU A 1 84 ? 1.246 76.041 7.453 1.00 18.54 148 GLU A N 1
ATOM 751 C CA . GLU A 1 84 ? 0.325 75.045 7.986 1.00 20.04 148 GLU A CA 1
ATOM 752 C C . GLU A 1 84 ? -0.987 75.679 8.447 1.00 19.84 148 GLU A C 1
ATOM 753 O O . GLU A 1 84 ? -0.993 76.702 9.133 1.00 19.83 148 GLU A O 1
ATOM 759 N N . ASP A 1 85 ? -2.102 75.072 8.044 1.00 19.04 149 ASP A N 1
ATOM 760 C CA . ASP A 1 85 ? -3.442 75.555 8.397 1.00 23.95 149 ASP A CA 1
ATOM 761 C C . ASP A 1 85 ? -3.705 77.023 8.044 1.00 21.97 149 ASP A C 1
ATOM 762 O O . ASP A 1 85 ? -4.611 77.647 8.605 1.00 22.37 149 ASP A O 1
ATOM 767 N N . ASN A 1 86 ? -2.922 77.573 7.118 1.00 20.10 150 ASN A N 1
ATOM 768 C CA . ASN A 1 86 ? -3.092 78.965 6.704 1.00 18.08 150 ASN A CA 1
ATOM 769 C C . ASN A 1 86 ? -3.232 79.911 7.905 1.00 23.08 150 ASN A C 1
ATOM 770 O O . ASN A 1 86 ? -4.036 80.843 7.884 1.00 23.52 150 ASN A O 1
ATOM 775 N N A LYS A 1 87 ? -2.440 79.665 8.949 0.62 18.77 151 LYS A N 1
ATOM 776 N N B LYS A 1 87 ? -2.431 79.680 8.939 0.38 18.81 151 LYS A N 1
ATOM 777 C CA A LYS A 1 87 ? -2.550 80.415 10.200 0.62 17.85 151 LYS A CA 1
ATOM 778 C CA B LYS A 1 87 ? -2.585 80.411 10.191 0.38 17.94 151 LYS A CA 1
ATOM 779 C C A LYS A 1 87 ? -2.173 81.879 10.037 0.62 19.19 151 LYS A C 1
ATOM 780 C C B LYS A 1 87 ? -2.088 81.854 10.129 0.38 19.35 151 LYS A C 1
ATOM 781 O O A LYS A 1 87 ? -2.770 82.760 10.659 0.62 20.40 151 LYS A O 1
ATOM 782 O O B LYS A 1 87 ? -2.546 82.704 10.896 0.38 19.79 151 LYS A O 1
ATOM 793 N N . PHE A 1 88 ? -1.159 82.127 9.214 1.00 17.21 152 PHE A N 1
ATOM 794 C CA . PHE A 1 88 ? -0.572 83.458 9.086 1.00 16.71 152 PHE A CA 1
ATOM 795 C C . PHE A 1 88 ? -0.186 83.770 7.645 1.00 14.93 152 PHE A C 1
ATOM 796 O O . PHE A 1 88 ? -0.098 82.863 6.810 1.00 18.33 152 PHE A O 1
ATOM 804 N N . SER A 1 89 ? 0.053 85.051 7.368 1.00 15.26 153 SER A N 1
ATOM 805 C CA . SER A 1 89 ? 0.637 85.469 6.095 1.00 17.34 153 SER A CA 1
ATOM 806 C C . SER A 1 89 ? 1.871 86.381 6.237 1.00 18.40 153 SER A C 1
ATOM 807 O O . SER A 1 89 ? 2.712 86.412 5.340 1.00 18.71 153 SER A O 1
ATOM 810 N N . GLU A 1 90 ? 1.975 87.134 7.332 1.00 15.79 154 GLU A N 1
ATOM 811 C CA . GLU A 1 90 ? 3.106 88.061 7.510 1.00 15.17 154 GLU A CA 1
ATOM 812 C C . GLU A 1 90 ? 4.439 87.307 7.548 1.00 14.49 154 GLU A C 1
ATOM 813 O O . GLU A 1 90 ? 4.495 86.154 7.984 1.00 15.59 154 GLU A O 1
ATOM 819 N N . PRO A 1 91 ? 5.519 87.962 7.102 1.00 15.08 155 PRO A N 1
ATOM 820 C CA . PRO A 1 91 ? 6.849 87.342 7.112 1.00 14.77 155 PRO A CA 1
ATOM 821 C C . PRO A 1 91 ? 7.288 86.826 8.475 1.00 13.42 155 PRO A C 1
ATOM 822 O O . PRO A 1 91 ? 6.927 87.368 9.517 1.00 15.16 155 PRO A O 1
ATOM 826 N N . VAL A 1 92 ? 8.095 85.774 8.447 1.00 13.44 156 VAL A N 1
ATOM 827 C CA . VAL A 1 92 ? 8.741 85.300 9.649 1.00 13.12 156 VAL A CA 1
ATOM 828 C C . VAL A 1 92 ? 9.903 86.239 9.967 1.00 13.54 156 VAL A C 1
ATOM 829 O O . VAL A 1 92 ? 10.734 86.539 9.103 1.00 13.59 156 VAL A O 1
ATOM 833 N N . VAL A 1 93 ? 9.933 86.745 11.193 1.00 12.36 157 VAL A N 1
ATOM 834 C CA . VAL A 1 93 ? 11.064 87.533 11.664 1.00 11.78 157 VAL A CA 1
ATOM 835 C C . VAL A 1 93 ? 11.414 86.972 13.017 1.00 13.32 157 VAL A C 1
ATOM 836 O O . VAL A 1 93 ? 10.592 86.996 13.933 1.00 15.11 157 VAL A O 1
ATOM 848 N N A THR A 1 95 ? 14.583 86.884 16.076 0.72 14.78 159 THR A N 1
ATOM 849 N N B THR A 1 95 ? 14.632 86.873 16.079 0.28 14.97 159 THR A N 1
ATOM 850 C CA A THR A 1 95 ? 15.828 87.427 16.562 0.72 16.11 159 THR A CA 1
ATOM 851 C CA B THR A 1 95 ? 15.871 87.506 16.535 0.28 16.17 159 THR A CA 1
ATOM 852 C C A THR A 1 95 ? 16.626 86.250 17.093 0.72 17.96 159 THR A C 1
ATOM 853 C C B THR A 1 95 ? 16.756 86.523 17.290 0.28 17.64 159 THR A C 1
ATOM 854 O O A THR A 1 95 ? 16.091 85.403 17.815 0.72 17.31 159 THR A O 1
ATOM 855 O O B THR A 1 95 ? 16.423 86.106 18.397 0.28 16.69 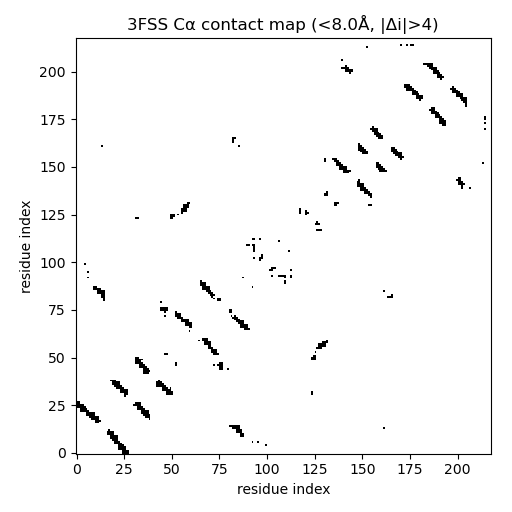159 THR A O 1
ATOM 862 N N . LEU A 1 96 ? 17.887 86.170 16.688 1.00 15.03 160 LEU A N 1
ATOM 863 C CA . LEU A 1 96 ? 18.806 85.204 17.276 1.00 14.88 160 LEU A CA 1
ATOM 864 C C . LEU A 1 96 ? 19.858 85.928 18.106 1.00 12.85 160 LEU A C 1
ATOM 865 O O . LEU A 1 96 ? 20.430 86.929 17.678 1.00 16.57 160 LEU A O 1
ATOM 870 N N . ASN A 1 97 ? 20.082 85.440 19.317 1.00 13.34 161 ASN A N 1
ATOM 871 C CA . ASN A 1 97 ? 21.223 85.877 20.087 1.00 12.35 161 ASN A CA 1
ATOM 872 C C . ASN A 1 97 ? 22.453 85.118 19.580 1.00 12.24 161 ASN A C 1
ATOM 873 O O . ASN A 1 97 ? 22.464 83.887 19.545 1.00 12.45 161 ASN A O 1
ATOM 878 N N . LYS A 1 98 ? 23.471 85.854 19.158 1.00 12.46 162 LYS A N 1
ATOM 879 C CA . LYS A 1 98 ? 24.620 85.219 18.506 1.00 12.25 162 LYS A CA 1
ATOM 880 C C . LYS A 1 98 ? 25.356 84.221 19.401 1.00 13.47 162 LYS A C 1
ATOM 881 O O . LYS A 1 98 ? 25.609 83.080 18.997 1.00 12.89 162 LYS A O 1
ATOM 887 N N . GLU A 1 99 ? 25.693 84.642 20.618 1.00 13.99 163 GLU A N 1
ATOM 888 C CA . GLU A 1 99 ? 26.452 83.779 21.504 1.00 14.25 163 GLU A CA 1
ATOM 889 C C . GLU A 1 99 ? 25.621 82.569 21.911 1.00 13.32 163 GLU A C 1
ATOM 890 O O . GLU A 1 99 ? 26.133 81.469 22.012 1.00 13.75 163 GLU A O 1
ATOM 896 N N A ASN A 1 100 ? 24.329 82.796 22.124 0.47 13.49 164 ASN A N 1
ATOM 897 N N B ASN A 1 100 ? 24.326 82.761 22.134 0.53 13.48 164 ASN A N 1
ATOM 898 C CA A ASN A 1 100 ? 23.383 81.732 22.443 0.47 12.95 164 ASN A CA 1
ATOM 899 C CA B ASN A 1 100 ? 23.480 81.621 22.466 0.53 12.90 164 ASN A CA 1
ATOM 900 C C A ASN A 1 100 ? 23.333 80.666 21.349 0.47 12.76 164 ASN A C 1
ATOM 901 C C B ASN A 1 100 ? 23.418 80.616 21.323 0.53 12.71 164 ASN A C 1
ATOM 902 O O A ASN A 1 100 ? 23.319 79.468 21.629 0.47 13.36 164 ASN A O 1
ATOM 903 O O B ASN A 1 100 ? 23.464 79.408 21.541 0.53 13.34 164 ASN A O 1
ATOM 912 N N . THR A 1 101 ? 23.304 81.119 20.102 1.00 12.45 165 THR A N 1
ATOM 913 C CA . THR A 1 101 ? 23.280 80.238 18.948 1.00 13.42 165 THR A CA 1
ATOM 914 C C . THR A 1 101 ? 24.555 79.408 18.871 1.00 11.69 165 THR A C 1
ATOM 915 O O . THR A 1 101 ? 24.496 78.210 18.634 1.00 12.77 165 THR A O 1
ATOM 919 N N A LEU A 1 102 ? 25.712 80.051 19.056 0.61 12.10 166 LEU A N 1
ATOM 920 N N B LEU A 1 102 ? 25.697 80.060 19.068 0.39 12.14 166 LEU A N 1
ATOM 921 C CA A LEU A 1 102 ? 26.990 79.336 19.111 0.61 13.09 166 LEU A CA 1
ATOM 922 C CA B LEU A 1 102 ? 26.976 79.371 19.088 0.39 13.05 166 LEU A CA 1
ATOM 923 C C A LEU A 1 102 ? 26.953 78.237 20.174 0.61 11.88 166 LEU A C 1
ATOM 924 C C B LEU A 1 102 ? 26.976 78.282 20.156 0.39 11.94 166 LEU A C 1
ATOM 925 O O A LEU A 1 102 ? 27.314 77.092 19.905 0.61 13.16 166 LEU A O 1
ATOM 926 O O B LEU A 1 102 ? 27.378 77.149 19.897 0.39 13.15 166 LEU A O 1
ATOM 935 N N A ASN A 1 103 ? 26.505 78.587 21.377 0.61 12.37 167 ASN A N 1
ATOM 936 N N B ASN A 1 103 ? 26.519 78.628 21.356 0.39 12.49 167 ASN A N 1
ATOM 937 C CA A ASN A 1 103 ? 26.411 77.623 22.463 0.61 13.13 167 ASN A CA 1
ATOM 938 C CA B ASN A 1 103 ? 26.400 77.652 22.430 0.39 13.14 167 ASN A CA 1
ATOM 939 C C A ASN A 1 103 ? 25.491 76.444 22.140 0.61 12.71 167 ASN A C 1
ATOM 940 C C B ASN A 1 103 ? 25.564 76.453 21.990 0.39 12.91 167 ASN A C 1
ATOM 941 O O A ASN A 1 103 ? 25.808 75.296 22.453 0.61 13.89 167 ASN A O 1
ATOM 942 O O B ASN A 1 103 ? 26.007 75.306 22.075 0.39 12.76 167 ASN A O 1
ATOM 951 N N . GLN A 1 104 ? 24.358 76.721 21.501 1.00 12.09 168 GLN A N 1
ATOM 952 C CA . GLN A 1 104 ? 23.465 75.640 21.109 1.00 11.46 168 GLN A CA 1
ATOM 953 C C . GLN A 1 104 ? 24.079 74.754 20.035 1.00 9.77 168 GLN A C 1
ATOM 954 O O . GLN A 1 104 ? 23.958 73.532 20.082 1.00 12.03 168 GLN A O 1
ATOM 960 N N . PHE A 1 105 ? 24.717 75.368 19.046 1.00 11.79 169 PHE A N 1
ATOM 961 C CA . PHE A 1 105 ? 25.341 74.583 17.985 1.00 11.16 169 PHE A CA 1
ATOM 962 C C . PHE A 1 105 ? 26.483 73.711 18.519 1.00 9.86 169 PHE A C 1
ATOM 963 O O . PHE A 1 105 ? 26.692 72.584 18.054 1.00 12.10 169 PHE A O 1
ATOM 971 N N . LYS A 1 106 ? 27.210 74.221 19.502 1.00 12.30 170 LYS A N 1
ATOM 972 C CA . LYS A 1 106 ? 28.246 73.404 20.130 1.00 12.99 170 LYS A CA 1
ATOM 973 C C . LYS A 1 106 ? 27.631 72.188 20.806 1.00 12.69 170 LYS A C 1
ATOM 974 O O . LYS A 1 106 ? 28.133 71.070 20.669 1.00 13.60 170 LYS A O 1
ATOM 980 N N . LYS A 1 107 ? 26.520 72.400 21.502 1.00 14.39 171 LYS A N 1
ATOM 981 C CA . LYS A 1 107 ? 25.894 71.306 22.241 1.00 14.30 171 LYS A CA 1
ATOM 982 C C . LYS A 1 107 ? 25.225 70.256 21.352 1.00 17.12 171 LYS A C 1
ATOM 983 O O . LYS A 1 107 ? 25.042 69.107 21.775 1.00 15.43 171 LYS A O 1
ATOM 989 N N . LEU A 1 108 ? 24.879 70.644 20.122 1.00 13.36 172 LEU A N 1
ATOM 990 C CA . LEU A 1 108 ? 24.401 69.707 19.108 1.00 15.34 172 LEU A CA 1
ATOM 991 C C . LEU A 1 108 ? 25.554 69.013 18.395 1.00 14.51 172 LEU A C 1
ATOM 992 O O . LEU A 1 108 ? 25.331 68.166 17.536 1.00 17.09 172 LEU A O 1
ATOM 997 N N . GLY A 1 109 ? 26.787 69.402 18.715 1.00 13.16 173 GLY A N 1
ATOM 998 C CA . GLY A 1 109 ? 27.955 68.823 18.068 1.00 16.15 173 GLY A CA 1
ATOM 999 C C . GLY A 1 109 ? 28.225 69.333 16.666 1.00 14.79 173 GLY A C 1
ATOM 1000 O O . GLY A 1 109 ? 28.978 68.713 15.914 1.00 18.43 173 GLY A O 1
ATOM 1001 N N . LEU A 1 110 ? 27.621 70.467 16.312 1.00 14.16 174 LEU A N 1
ATOM 1002 C CA . LEU A 1 110 ? 27.781 71.038 14.975 1.00 13.58 174 LEU A CA 1
ATOM 1003 C C . LEU A 1 110 ? 29.032 71.894 14.836 1.00 14.91 174 LEU A C 1
ATOM 1004 O O . LEU A 1 110 ? 29.550 72.071 13.731 1.00 18.44 174 LEU A O 1
ATOM 1009 N N . LEU A 1 111 ? 29.491 72.438 15.956 1.00 13.82 175 LEU A N 1
ATOM 1010 C CA . LEU A 1 111 ? 30.700 73.246 15.987 1.00 14.12 175 LEU A CA 1
ATOM 1011 C C . LEU A 1 111 ? 31.553 72.839 17.167 1.00 14.97 175 LEU A C 1
ATOM 1012 O O . LEU A 1 111 ? 31.049 72.500 18.242 1.00 16.26 175 LEU A O 1
ATOM 1017 N N . ASP A 1 112 ? 32.863 72.905 16.964 1.00 14.91 176 ASP A N 1
ATOM 1018 C CA . ASP A 1 112 ? 33.829 72.637 18.016 1.00 15.28 176 ASP A CA 1
ATOM 1019 C C . ASP A 1 112 ? 33.746 73.660 19.157 1.00 15.07 176 ASP A C 1
ATOM 1020 O O . ASP A 1 112 ? 33.442 74.843 18.945 1.00 14.69 176 ASP A O 1
ATOM 1025 N N . SER A 1 113 ? 34.056 73.217 20.372 1.00 15.58 177 SER A N 1
ATOM 1026 C CA . SER A 1 113 ? 33.946 74.083 21.542 1.00 16.84 177 SER A CA 1
ATOM 1027 C C . SER A 1 113 ? 34.804 75.348 21.462 1.00 14.62 177 SER A C 1
ATOM 1028 O O . SER A 1 113 ? 34.491 76.344 22.107 1.00 14.52 177 SER A O 1
ATOM 1031 N N . ASN A 1 114 ? 35.880 75.306 20.679 1.00 15.63 178 ASN A N 1
ATOM 1032 C CA . ASN A 1 114 ? 36.777 76.453 20.566 1.00 13.96 178 ASN A CA 1
ATOM 1033 C C . ASN A 1 114 ? 36.368 77.454 19.482 1.00 13.98 178 ASN A C 1
ATOM 1034 O O . ASN A 1 114 ? 37.042 78.469 19.294 1.00 14.62 178 ASN A O 1
ATOM 1039 N N . VAL A 1 115 ? 35.267 77.184 18.779 1.00 13.74 179 VAL A N 1
ATOM 1040 C CA . VAL A 1 115 ? 34.753 78.130 17.788 1.00 13.79 179 VAL A CA 1
ATOM 1041 C C . VAL A 1 115 ? 34.150 79.341 18.490 1.00 14.23 179 VAL A C 1
ATOM 1042 O O . VAL A 1 115 ? 33.409 79.187 19.468 1.00 14.94 179 VAL A O 1
ATOM 1046 N N . THR A 1 116 ? 34.488 80.540 18.013 1.00 11.89 180 THR A N 1
ATOM 1047 C CA . THR A 1 116 ? 34.005 81.757 18.648 1.00 12.61 180 THR A CA 1
ATOM 1048 C C . THR A 1 116 ? 33.259 82.703 17.710 1.00 13.03 180 THR A C 1
ATOM 1049 O O . THR A 1 116 ? 32.678 83.683 18.172 1.00 14.10 180 THR A O 1
ATOM 1053 N N . ASP A 1 117 ? 33.322 82.433 16.409 1.00 12.26 181 ASP A N 1
ATOM 1054 C CA . ASP A 1 117 ? 32.752 83.318 15.398 1.00 11.57 181 ASP A CA 1
ATOM 1055 C C . ASP A 1 117 ? 31.331 82.879 15.018 1.00 13.87 181 ASP A C 1
ATOM 1056 O O . ASP A 1 117 ? 31.131 81.823 14.406 1.00 13.02 181 ASP A O 1
ATOM 1061 N N . PHE A 1 118 ? 30.354 83.705 15.385 1.00 13.56 182 PHE A N 1
ATOM 1062 C CA . PHE A 1 118 ? 28.961 83.455 15.035 1.00 12.63 182 PHE A CA 1
ATOM 1063 C C . PHE A 1 118 ? 28.744 83.241 13.550 1.00 13.51 182 PHE A C 1
ATOM 1064 O O . PHE A 1 118 ? 27.810 82.537 13.162 1.00 12.31 182 PHE A O 1
ATOM 1072 N N . GLU A 1 119 ? 29.578 83.845 12.713 1.00 13.04 183 GLU A N 1
ATOM 1073 C CA . GLU A 1 119 ? 29.430 83.634 11.274 1.00 13.39 183 GLU A CA 1
ATOM 1074 C C . GLU A 1 119 ? 29.539 82.153 10.883 1.00 15.01 183 GLU A C 1
ATOM 1075 O O . GLU A 1 119 ? 29.036 81.752 9.841 1.00 14.53 183 GLU A O 1
ATOM 1081 N N . LYS A 1 120 ? 30.172 81.341 11.729 1.00 12.42 184 LYS A N 1
ATOM 1082 C CA . LYS A 1 120 ? 30.214 79.894 11.489 1.00 12.24 184 LYS A CA 1
ATOM 1083 C C . LYS A 1 120 ? 28.811 79.266 11.601 1.00 12.10 184 LYS A C 1
ATOM 1084 O O . LYS A 1 120 ? 28.498 78.295 10.914 1.00 12.47 184 LYS A O 1
ATOM 1090 N N . CYS A 1 121 ? 27.982 79.821 12.484 1.00 10.95 185 CYS A N 1
ATOM 1091 C CA . CYS A 1 121 ? 26.577 79.411 12.581 1.00 11.03 185 CYS A CA 1
ATOM 1092 C C . CYS A 1 121 ? 25.815 79.785 11.319 1.00 11.97 185 CYS A C 1
ATOM 1093 O O . CYS A 1 121 ? 25.060 78.972 10.780 1.00 11.97 185 CYS A O 1
ATOM 1096 N N . VAL A 1 122 ? 26.010 81.020 10.861 1.00 11.70 186 VAL A N 1
ATOM 1097 C CA . VAL A 1 122 ? 25.372 81.486 9.631 1.00 10.68 186 VAL A CA 1
ATOM 1098 C C . VAL A 1 122 ? 25.756 80.592 8.447 1.00 11.33 186 VAL A C 1
ATOM 1099 O O . VAL A 1 122 ? 24.893 80.166 7.687 1.00 12.87 186 VAL A O 1
ATOM 1103 N N A GLU A 1 123 ? 27.045 80.297 8.321 0.56 12.52 187 GLU A N 1
ATOM 1104 N N B GLU A 1 123 ? 27.044 80.296 8.305 0.44 12.52 187 GLU A N 1
ATOM 1105 C CA A GLU A 1 123 ? 27.546 79.436 7.256 0.56 13.35 187 GLU A CA 1
ATOM 1106 C CA B GLU A 1 123 ? 27.504 79.430 7.220 0.44 13.30 187 GLU A CA 1
ATOM 1107 C C A GLU A 1 123 ? 26.858 78.069 7.283 0.56 12.70 187 GLU A C 1
ATOM 1108 C C B GLU A 1 123 ? 26.823 78.065 7.278 0.44 12.71 187 GLU A C 1
ATOM 1109 O O A GLU A 1 123 ? 26.439 77.557 6.248 0.56 12.92 187 GLU A O 1
ATOM 1110 O O B GLU A 1 123 ? 26.378 77.547 6.256 0.44 12.88 187 GLU A O 1
ATOM 1121 N N . TYR A 1 124 ? 26.736 77.486 8.471 1.00 12.62 188 TYR A N 1
ATOM 1122 C CA . TYR A 1 124 ? 26.084 76.191 8.612 1.00 11.65 188 TYR A CA 1
ATOM 1123 C C . TYR A 1 124 ? 24.638 76.257 8.127 1.00 11.56 188 TYR A C 1
ATOM 1124 O O . TYR A 1 124 ? 24.182 75.415 7.351 1.00 11.81 188 TYR A O 1
ATOM 1133 N N . ILE A 1 125 ? 23.920 77.270 8.586 1.00 11.11 189 ILE A N 1
ATOM 1134 C CA . ILE A 1 125 ? 22.507 77.390 8.243 1.00 10.22 189 ILE A CA 1
ATOM 1135 C C . ILE A 1 125 ? 22.322 77.622 6.741 1.00 11.28 189 ILE A C 1
ATOM 1136 O O . ILE A 1 125 ? 21.438 77.012 6.123 1.00 11.30 189 ILE A O 1
ATOM 1141 N N . ARG A 1 126 ? 23.122 78.514 6.160 1.00 10.31 190 ARG A N 1
ATOM 1142 C CA . ARG A 1 126 ? 23.044 78.774 4.723 1.00 10.18 190 ARG A CA 1
ATOM 1143 C C . ARG A 1 126 ? 23.316 77.518 3.911 1.00 11.84 190 ARG A C 1
ATOM 1144 O O . ARG A 1 126 ? 22.655 77.279 2.903 1.00 11.83 190 ARG A O 1
ATOM 1152 N N A LYS A 1 127 ? 24.265 76.700 4.350 0.50 12.41 191 LYS A N 1
ATOM 1153 N N B LYS A 1 127 ? 24.306 76.736 4.337 0.50 12.39 191 LYS A N 1
ATOM 1154 C CA A LYS A 1 127 ? 24.542 75.455 3.639 0.50 14.40 191 LYS A CA 1
ATOM 1155 C CA B LYS A 1 127 ? 24.633 75.479 3.667 0.50 14.52 191 LYS A CA 1
ATOM 1156 C C A LYS A 1 127 ? 23.407 74.436 3.775 0.50 12.97 191 LYS A C 1
ATOM 1157 C C B LYS A 1 127 ? 23.432 74.551 3.675 0.50 12.89 191 LYS A C 1
ATOM 1158 O O A LYS A 1 127 ? 23.172 73.650 2.858 0.50 12.81 191 LYS A O 1
ATOM 1159 O O B LYS A 1 127 ? 23.114 73.927 2.662 0.50 12.77 191 LYS A O 1
ATOM 1170 N N A GLN A 1 128 ? 22.702 74.441 4.904 0.50 11.94 192 GLN A N 1
ATOM 1171 N N B GLN A 1 128 ? 22.779 74.446 4.827 0.50 12.04 192 GLN A N 1
ATOM 1172 C CA A GLN A 1 128 ? 21.556 73.550 5.050 0.50 11.40 192 GLN A CA 1
ATOM 1173 C CA B GLN A 1 128 ? 21.637 73.559 4.958 0.50 11.31 192 GLN A CA 1
ATOM 1174 C C A GLN A 1 128 ? 20.445 73.946 4.086 0.50 12.43 192 GLN A C 1
ATOM 1175 C C B GLN A 1 128 ? 20.528 73.943 3.994 0.50 12.50 192 GLN A C 1
ATOM 1176 O O A GLN A 1 128 ? 19.709 73.086 3.601 0.50 12.65 192 GLN A O 1
ATOM 1177 O O B GLN A 1 128 ? 19.869 73.076 3.425 0.50 12.37 192 GLN A O 1
ATOM 1188 N N . ALA A 1 129 ? 20.323 75.243 3.807 1.00 12.97 193 ALA A N 1
ATOM 1189 C CA . ALA A 1 129 ? 19.325 75.705 2.856 1.00 9.12 193 ALA A CA 1
ATOM 1190 C C . ALA A 1 129 ? 19.693 75.251 1.435 1.00 12.04 193 ALA A C 1
ATOM 1191 O O . ALA A 1 129 ? 18.844 74.711 0.730 1.00 12.94 193 ALA A O 1
ATOM 1193 N N . ILE A 1 130 ? 20.944 75.433 1.026 1.00 14.16 194 ILE A N 1
ATOM 1194 C CA . ILE A 1 130 ? 21.325 75.003 -0.321 1.00 12.45 194 ILE A CA 1
ATOM 1195 C C . ILE A 1 130 ? 21.168 73.486 -0.490 1.00 15.85 194 ILE A C 1
ATOM 1196 O O . ILE A 1 130 ? 20.668 73.022 -1.525 1.00 15.21 194 ILE A O 1
ATOM 1201 N N . LEU A 1 131 ? 21.570 72.724 0.527 1.00 13.14 195 LEU A N 1
ATOM 1202 C CA . LEU A 1 131 ? 21.402 71.274 0.495 1.00 13.75 195 LEU A CA 1
ATOM 1203 C C . LEU A 1 131 ? 19.953 70.858 0.305 1.00 13.79 195 LEU A C 1
ATOM 1204 O O . LEU A 1 131 ? 19.702 69.785 -0.239 1.00 14.56 195 LEU A O 1
ATOM 1209 N N . THR A 1 132 ? 19.011 71.688 0.761 1.00 11.99 196 THR A N 1
ATOM 1210 C CA . THR A 1 132 ? 17.588 71.343 0.720 1.00 10.75 196 THR A CA 1
ATOM 1211 C C . THR A 1 132 ? 16.787 72.165 -0.278 1.00 11.88 196 THR A C 1
ATOM 1212 O O . THR A 1 132 ? 15.558 72.105 -0.295 1.00 13.60 196 THR A O 1
ATOM 1216 N N . GLY A 1 133 ? 17.485 72.946 -1.096 1.00 13.33 197 GLY A N 1
ATOM 1217 C CA . GLY A 1 133 ? 16.839 73.565 -2.238 1.00 14.95 197 GLY A CA 1
ATOM 1218 C C . GLY A 1 133 ? 16.344 74.990 -2.114 1.00 15.53 197 GLY A C 1
ATOM 1219 O O . GLY A 1 133 ? 15.494 75.421 -2.897 1.00 15.33 197 GLY A O 1
ATOM 1220 N N . PHE A 1 134 ? 16.852 75.742 -1.145 1.00 12.77 198 PHE A N 1
ATOM 1221 C CA . PHE A 1 134 ? 16.554 77.175 -1.128 1.00 11.47 198 PHE A CA 1
ATOM 1222 C C . PHE A 1 134 ? 17.777 77.962 -0.689 1.00 12.56 198 PHE A C 1
ATOM 1223 O O . PHE A 1 134 ? 18.851 77.397 -0.524 1.00 14.44 198 PHE A O 1
ATOM 1231 N N . LYS A 1 135 ? 17.617 79.270 -0.547 1.00 13.04 199 LYS A N 1
ATOM 1232 C CA . LYS A 1 135 ? 18.746 80.141 -0.281 1.00 14.12 199 LYS A CA 1
ATOM 1233 C C . LYS A 1 135 ? 18.418 81.143 0.805 1.00 12.34 199 LYS A C 1
ATOM 1234 O O . LYS A 1 135 ? 17.368 81.789 0.789 1.00 15.03 199 LYS A O 1
ATOM 1240 N N . ILE A 1 136 ? 19.336 81.263 1.753 1.00 11.87 200 ILE A N 1
ATOM 1241 C CA . ILE A 1 136 ? 19.269 82.311 2.762 1.00 10.07 200 ILE A CA 1
ATOM 1242 C C . ILE A 1 136 ? 20.466 83.235 2.556 1.00 12.61 200 ILE A C 1
ATOM 1243 O O . ILE A 1 136 ? 21.610 82.801 2.629 1.00 14.06 200 ILE A O 1
ATOM 1248 N N A SER A 1 137 ? 20.199 84.509 2.301 0.37 12.92 201 SER A N 1
ATOM 1249 N N B SER A 1 137 ? 20.216 84.504 2.275 0.63 12.86 201 SER A N 1
ATOM 1250 C CA A SER A 1 137 ? 21.264 85.460 2.014 0.37 13.27 201 SER A CA 1
ATOM 1251 C CA B SER A 1 137 ? 21.316 85.418 1.997 0.63 13.14 201 SER A CA 1
ATOM 1252 C C A SER A 1 137 ? 21.878 86.034 3.285 0.37 13.50 201 SER A C 1
ATOM 1253 C C B SER A 1 137 ? 21.890 86.011 3.274 0.63 13.45 201 SER A C 1
ATOM 1254 O O A SER A 1 137 ? 21.333 85.876 4.379 0.37 13.80 201 SER A O 1
ATOM 1255 O O B SER A 1 137 ? 21.333 85.844 4.360 0.63 13.81 201 SER A O 1
ATOM 1260 N N . ASN A 1 138 ? 23.024 86.691 3.132 1.00 15.60 202 ASN A N 1
ATOM 1261 C CA . ASN A 1 138 ? 23.691 87.352 4.247 1.00 15.65 202 ASN A CA 1
ATOM 1262 C C . ASN A 1 138 ? 24.349 88.623 3.713 1.00 16.35 202 ASN A C 1
ATOM 1263 O O . ASN A 1 138 ? 25.571 88.741 3.724 1.00 16.38 202 ASN A O 1
ATOM 1268 N N . PRO A 1 139 ? 23.534 89.581 3.235 1.00 14.65 203 PRO A N 1
ATOM 1269 C CA . PRO A 1 139 ? 24.031 90.717 2.446 1.00 16.51 203 PRO A CA 1
ATOM 1270 C C . PRO A 1 139 ? 24.971 91.657 3.193 1.00 18.98 203 PRO A C 1
ATOM 1271 O O . PRO A 1 139 ? 25.696 92.402 2.539 1.00 20.31 203 PRO A O 1
ATOM 1275 N N . PHE A 1 140 ? 24.960 91.631 4.516 1.00 14.98 204 PHE A N 1
ATOM 1276 C CA . PHE A 1 140 ? 25.800 92.535 5.307 1.00 18.79 204 PHE A CA 1
ATOM 1277 C C . PHE A 1 140 ? 27.157 91.960 5.711 1.00 28.27 204 PHE A C 1
ATOM 1278 O O . PHE A 1 140 ? 27.928 92.616 6.410 1.00 27.36 204 PHE A O 1
ATOM 1286 N N . VAL A 1 141 ? 27.453 90.747 5.256 1.00 20.93 205 VAL A N 1
ATOM 1287 C CA . VAL A 1 141 ? 28.755 90.144 5.519 1.00 25.38 205 VAL A CA 1
ATOM 1288 C C . VAL A 1 141 ? 29.420 89.667 4.233 1.00 31.54 205 VAL A C 1
ATOM 1289 O O . VAL A 1 141 ? 28.844 88.890 3.477 1.00 32.65 205 VAL A O 1
ATOM 1293 N N . LYS A 1 152 ? 29.861 91.425 -4.379 1.00 58.92 216 LYS A N 1
ATOM 1294 C CA . LYS A 1 152 ? 30.530 92.621 -3.875 1.00 60.04 216 LYS A CA 1
ATOM 1295 C C . LYS A 1 152 ? 29.661 93.870 -4.032 1.00 57.44 216 LYS A C 1
ATOM 1296 O O . LYS A 1 152 ? 30.060 94.839 -4.678 1.00 59.72 216 LYS A O 1
ATOM 1302 N N . ILE A 1 153 ? 28.472 93.836 -3.439 1.00 47.01 217 ILE A N 1
ATOM 1303 C CA . ILE A 1 153 ? 2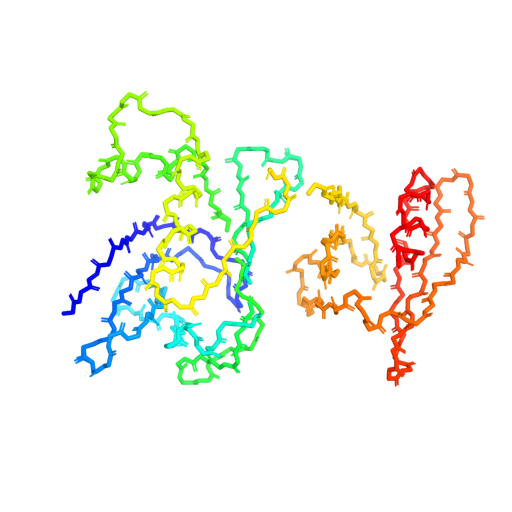7.568 94.982 -3.459 1.00 48.23 217 ILE A CA 1
ATOM 1304 C C . ILE A 1 153 ? 27.366 95.489 -2.035 1.00 41.63 217 ILE A C 1
ATOM 1305 O O . ILE A 1 153 ? 27.363 94.706 -1.085 1.00 38.56 217 ILE A O 1
ATOM 1310 N N . ASN A 1 154 ? 27.208 96.799 -1.882 1.00 33.32 218 ASN A N 1
ATOM 1311 C CA . ASN A 1 154 ? 27.076 97.376 -0.555 1.00 25.89 218 ASN A CA 1
ATOM 1312 C C . ASN A 1 154 ? 25.629 97.561 -0.135 1.00 25.52 218 ASN A C 1
ATOM 1313 O O . ASN A 1 154 ? 24.906 98.385 -0.705 1.00 28.06 218 ASN A O 1
ATOM 1318 N N . SER A 1 155 ? 25.211 96.803 0.874 1.00 18.49 219 SER A N 1
ATOM 1319 C CA . SER A 1 155 ? 23.887 96.983 1.437 1.00 16.29 219 SER A CA 1
ATOM 1320 C C . SER A 1 155 ? 23.944 97.955 2.605 1.00 13.94 219 SER A C 1
ATOM 1321 O O . SER A 1 155 ? 24.988 98.142 3.237 1.00 17.54 219 SER A O 1
ATOM 1324 N N . PHE A 1 156 ? 22.817 98.599 2.865 1.00 13.33 220 PHE A N 1
ATOM 1325 C CA . PHE A 1 156 ? 22.728 99.546 3.966 1.00 15.87 220 PHE A CA 1
ATOM 1326 C C . PHE A 1 156 ? 21.326 99.571 4.546 1.00 12.74 220 PHE A C 1
ATOM 1327 O O . PHE A 1 156 ? 20.366 99.127 3.905 1.00 13.33 220 PHE A O 1
ATOM 1335 N N . HIS A 1 157 ? 21.205 100.082 5.765 1.00 13.91 221 HIS A N 1
ATOM 1336 C CA . HIS A 1 157 ? 19.898 100.268 6.365 1.00 15.19 221 HIS A CA 1
ATOM 1337 C C . HIS A 1 157 ? 19.852 101.592 7.113 1.00 13.76 221 HIS A C 1
ATOM 1338 O O . HIS A 1 157 ? 20.891 102.149 7.470 1.00 15.42 221 HIS A O 1
ATOM 1345 N N . LEU A 1 158 ? 18.639 102.065 7.366 1.00 14.56 222 LEU A N 1
ATOM 1346 C CA . LEU A 1 158 ? 18.442 103.360 7.991 1.00 15.01 222 LEU A CA 1
ATOM 1347 C C . LEU A 1 158 ? 17.070 103.418 8.655 1.00 16.85 222 LEU A C 1
ATOM 1348 O O . LEU A 1 158 ? 16.157 102.667 8.304 1.00 15.62 222 LEU A O 1
ATOM 1353 N N . GLN A 1 159 ? 16.933 104.298 9.639 1.00 15.97 223 GLN A N 1
ATOM 1354 C CA . GLN A 1 159 ? 15.659 104.493 10.301 1.00 15.67 223 GLN A CA 1
ATOM 1355 C C . GLN A 1 159 ? 14.868 105.583 9.600 1.00 18.63 223 GLN A C 1
ATOM 1356 O O . GLN A 1 159 ? 15.420 106.606 9.195 1.00 19.83 223 GLN A O 1
ATOM 1362 N N . CYS A 1 160 ? 13.574 105.367 9.453 1.00 14.73 224 CYS A N 1
ATOM 1363 C CA . CYS A 1 160 ? 12.701 106.400 8.919 1.00 17.39 224 CYS A CA 1
ATOM 1364 C C . CYS A 1 160 ? 11.266 106.108 9.309 1.00 18.84 224 CYS A C 1
ATOM 1365 O O . CYS A 1 160 ? 11.008 105.150 10.029 1.00 17.38 224 CYS A O 1
ATOM 1368 N N . HIS A 1 161 ? 10.337 106.943 8.854 1.00 16.08 225 HIS A N 1
ATOM 1369 C CA . HIS A 1 161 ? 8.918 106.753 9.140 1.00 20.21 225 HIS A CA 1
ATOM 1370 C C . HIS A 1 161 ? 8.161 106.313 7.893 1.00 18.95 225 HIS A C 1
ATOM 1371 O O . HIS A 1 161 ? 8.526 106.674 6.775 1.00 19.58 225 HIS A O 1
ATOM 1378 N N . ARG A 1 162 ? 7.102 105.529 8.069 1.00 22.62 226 ARG A N 1
ATOM 1379 C CA . ARG A 1 162 ? 6.147 105.344 6.984 1.00 27.60 226 ARG A CA 1
ATOM 1380 C C . ARG A 1 162 ? 4.824 105.993 7.389 1.00 43.63 226 ARG A C 1
ATOM 1381 O O . ARG A 1 162 ? 3.753 105.402 7.238 1.00 44.38 226 ARG A O 1
ATOM 1389 N N . GLY A 1 163 ? 4.922 107.214 7.916 1.00 35.61 227 GLY A N 1
ATOM 1390 C CA . GLY A 1 163 ? 3.813 107.882 8.579 1.00 27.55 227 GLY A CA 1
ATOM 1391 C C . GLY A 1 163 ? 4.255 108.304 9.967 1.00 30.26 227 GLY A C 1
ATOM 1392 O O . GLY A 1 163 ? 5.295 108.949 10.117 1.00 38.50 227 GLY A O 1
ATOM 1393 N N . THR A 1 164 ? 3.488 107.932 10.990 1.00 32.65 228 THR A N 1
ATOM 1394 C CA . THR A 1 164 ? 3.867 108.243 12.370 1.00 40.61 228 THR A CA 1
ATOM 1395 C C . THR A 1 164 ? 4.775 107.181 12.996 1.00 33.99 228 THR A C 1
ATOM 1396 O O . THR A 1 164 ? 5.410 107.431 14.024 1.00 33.74 228 THR A O 1
ATOM 1400 N N . LYS A 1 165 ? 4.833 106.006 12.374 1.00 36.53 229 LYS A N 1
ATOM 1401 C CA . LYS A 1 165 ? 5.597 104.877 12.912 1.00 38.24 229 LYS A CA 1
ATOM 1402 C C . LYS A 1 165 ? 7.000 104.766 12.334 1.00 28.30 229 LYS A C 1
ATOM 1403 O O . LYS A 1 165 ? 7.174 104.707 11.112 1.00 30.96 229 LYS A O 1
ATOM 1409 N N . GLU A 1 166 ? 7.992 104.725 13.220 1.00 30.10 230 GLU A N 1
ATOM 1410 C CA . GLU A 1 166 ? 9.371 104.498 12.821 1.00 25.02 230 GLU A CA 1
ATOM 1411 C C . GLU A 1 166 ? 9.589 103.027 12.478 1.00 29.40 230 GLU A C 1
ATOM 1412 O O . GLU A 1 166 ? 8.960 102.134 13.052 1.00 26.73 230 GLU A O 1
ATOM 1418 N N . GLY A 1 167 ? 10.477 102.788 11.524 1.00 20.78 231 GLY A N 1
ATOM 1419 C CA . GLY A 1 167 ? 10.844 101.445 11.139 1.00 20.84 231 GLY A CA 1
ATOM 1420 C C . GLY A 1 167 ? 12.218 101.498 10.514 1.00 18.77 231 GLY A C 1
ATOM 1421 O O . GLY A 1 167 ? 12.830 102.566 10.444 1.00 18.12 231 GLY A O 1
ATOM 1422 N N . THR A 1 168 ? 12.701 100.345 10.067 1.00 14.93 232 THR A N 1
ATOM 1423 C CA . THR A 1 168 ? 14.007 100.240 9.434 1.00 17.38 232 THR A CA 1
ATOM 1424 C C . THR A 1 168 ? 13.832 99.901 7.971 1.00 14.68 232 THR A C 1
ATOM 1425 O O . THR A 1 168 ? 13.143 98.934 7.617 1.00 15.39 232 THR A O 1
ATOM 1429 N N . LEU A 1 169 ? 14.448 100.713 7.123 1.00 14.11 233 LEU A N 1
ATOM 1430 C CA . LEU A 1 169 ? 14.484 100.467 5.695 1.00 14.38 233 LEU A CA 1
ATOM 1431 C C . LEU A 1 169 ? 15.818 99.790 5.350 1.00 15.08 233 LEU A C 1
ATOM 1432 O O . LEU A 1 169 ? 16.886 100.332 5.655 1.00 15.42 233 LEU A O 1
ATOM 1437 N N . TYR A 1 170 ? 15.759 98.589 4.766 1.00 13.40 234 TYR A N 1
ATOM 1438 C CA . TYR A 1 170 ? 16.946 97.857 4.321 1.00 12.75 234 TYR A CA 1
ATOM 1439 C C . TYR A 1 170 ? 17.057 97.892 2.803 1.00 12.05 234 TYR A C 1
ATOM 1440 O O . TYR A 1 170 ? 16.094 97.564 2.092 1.00 15.50 234 TYR A O 1
ATOM 1449 N N . PHE A 1 171 ? 18.237 98.265 2.322 1.00 12.68 235 PHE A N 1
ATOM 1450 C CA . PHE A 1 171 ? 18.522 98.308 0.891 1.00 11.31 235 PHE A CA 1
ATOM 1451 C C . PHE A 1 171 ? 19.489 97.193 0.532 1.00 12.10 235 PHE A C 1
ATOM 1452 O O . PHE A 1 171 ? 20.699 97.297 0.764 1.00 13.56 235 PHE A O 1
ATOM 1460 N N . LEU A 1 172 ? 18.922 96.128 -0.030 1.00 15.24 236 LEU A N 1
ATOM 1461 C CA . LEU A 1 172 ? 19.649 94.904 -0.337 1.00 14.09 236 LEU A CA 1
ATOM 1462 C C . LEU A 1 172 ? 19.834 94.793 -1.849 1.00 17.44 236 LEU A C 1
ATOM 1463 O O . LEU A 1 172 ? 19.217 95.536 -2.608 1.00 16.08 236 LEU A O 1
ATOM 1468 N N . PRO A 1 173 ? 20.707 93.882 -2.303 1.00 17.85 237 PRO A N 1
ATOM 1469 C CA . PRO A 1 173 ? 20.966 93.835 -3.748 1.00 19.00 237 PRO A CA 1
ATOM 1470 C C . PRO A 1 173 ? 19.697 93.677 -4.591 1.00 16.60 237 PRO A C 1
ATOM 1471 O O . PRO A 1 173 ? 19.564 94.344 -5.629 1.00 20.27 237 PRO A O 1
ATOM 1475 N N . ASP A 1 174 ? 18.776 92.822 -4.154 1.00 16.34 238 ASP A N 1
ATOM 1476 C CA . ASP A 1 174 ? 17.602 92.501 -4.959 1.00 16.66 238 ASP A CA 1
ATOM 1477 C C . ASP A 1 174 ? 16.279 92.953 -4.356 1.00 17.30 238 ASP A C 1
ATOM 1478 O O . ASP A 1 174 ? 15.236 92.814 -4.991 1.00 17.66 238 ASP A O 1
ATOM 1483 N N . HIS A 1 175 ? 16.313 93.469 -3.128 1.00 16.82 239 HIS A N 1
ATOM 1484 C CA . HIS A 1 175 ? 15.086 93.820 -2.418 1.00 14.76 239 HIS A CA 1
ATOM 1485 C C . HIS A 1 175 ? 15.262 95.032 -1.529 1.00 15.27 239 HIS A C 1
ATOM 1486 O O . HIS A 1 175 ? 16.356 95.300 -1.045 1.00 15.91 239 HIS A O 1
ATOM 1493 N N . ILE A 1 176 ? 14.154 95.724 -1.304 1.00 14.60 240 ILE A N 1
ATOM 1494 C CA . ILE A 1 176 ? 14.049 96.700 -0.230 1.00 13.49 240 ILE A CA 1
ATOM 1495 C C . ILE A 1 176 ? 13.058 96.150 0.791 1.00 14.32 240 ILE A C 1
ATOM 1496 O O . ILE A 1 176 ? 12.003 95.632 0.415 1.00 14.98 240 ILE A O 1
ATOM 1501 N N . ILE A 1 177 ? 13.392 96.268 2.073 1.00 16.48 241 ILE A N 1
ATOM 1502 C CA . ILE A 1 177 ? 12.511 95.833 3.156 1.00 16.10 241 ILE A CA 1
ATOM 1503 C C . ILE A 1 177 ? 12.225 97.004 4.085 1.00 15.63 241 ILE A C 1
ATOM 1504 O O . ILE A 1 177 ? 13.147 97.726 4.453 1.00 15.05 241 ILE A O 1
ATOM 1509 N N . PHE A 1 178 ? 10.959 97.214 4.443 1.00 16.05 242 PHE A N 1
ATOM 1510 C CA . PHE A 1 178 ? 10.645 98.099 5.557 1.00 13.25 242 PHE A CA 1
ATOM 1511 C C . PHE A 1 178 ? 10.027 97.276 6.685 1.00 13.14 242 PHE A C 1
ATOM 1512 O O . PHE A 1 178 ? 8.990 96.648 6.494 1.00 15.39 242 PHE A O 1
ATOM 1520 N N . GLY A 1 179 ? 10.684 97.263 7.840 1.00 15.63 243 GLY A N 1
ATOM 1521 C CA . GLY A 1 179 ? 10.253 96.399 8.932 1.00 17.14 243 GLY A CA 1
ATOM 1522 C C . GLY A 1 179 ? 10.416 97.048 10.291 1.00 19.84 243 GLY A C 1
ATOM 1523 O O . GLY A 1 179 ? 11.038 98.099 10.391 1.00 19.03 243 GLY A O 1
ATOM 1524 N N . PHE A 1 180 ? 9.890 96.417 11.342 1.00 19.57 244 PHE A N 1
ATOM 1525 C CA . PHE A 1 180 ? 9.216 95.126 11.222 1.00 18.60 244 PHE A CA 1
ATOM 1526 C C . PHE A 1 180 ? 7.825 95.136 11.869 1.00 25.31 244 PHE A C 1
ATOM 1527 O O . PHE A 1 180 ? 7.343 94.101 12.325 1.00 24.50 244 PHE A O 1
ATOM 1535 N N . LYS A 1 181 ? 7.179 96.300 11.901 1.00 22.53 245 LYS A N 1
ATOM 1536 C CA . LYS A 1 181 ? 5.778 96.375 12.316 1.00 25.80 245 LYS A CA 1
ATOM 1537 C C . LYS A 1 181 ? 4.849 95.999 11.161 1.00 24.10 245 LYS A C 1
ATOM 1538 O O . LYS A 1 181 ? 5.159 96.242 9.991 1.00 21.69 245 LYS A O 1
ATOM 1544 N N . LYS A 1 182 ? 3.710 95.393 11.487 1.00 22.90 246 LYS A N 1
ATOM 1545 C CA . LYS A 1 182 ? 2.749 94.978 10.474 1.00 21.10 246 LYS A CA 1
ATOM 1546 C C . LYS A 1 182 ? 2.154 96.197 9.771 1.00 24.52 246 LYS A C 1
ATOM 1547 O O . LYS A 1 182 ? 1.778 97.162 10.430 1.00 28.77 246 LYS A O 1
ATOM 1553 N N . PRO A 1 183 ? 2.070 96.164 8.431 1.00 24.08 247 PRO A N 1
ATOM 1554 C CA . PRO A 1 183 ? 2.506 95.109 7.515 1.00 23.62 247 PRO A CA 1
ATOM 1555 C C . PRO A 1 183 ? 3.952 95.328 7.108 1.00 25.66 247 PRO A C 1
ATOM 1556 O O . PRO A 1 183 ? 4.369 96.442 6.786 1.00 28.18 247 PRO A O 1
ATOM 1560 N N . ILE A 1 184 ? 4.727 94.256 7.140 1.00 18.35 248 ILE A N 1
ATOM 1561 C CA . ILE A 1 184 ? 6.108 94.326 6.710 1.00 14.84 248 ILE A CA 1
ATOM 1562 C C . ILE A 1 184 ? 6.136 94.426 5.190 1.00 19.82 248 ILE A C 1
ATOM 1563 O O . ILE A 1 184 ? 5.438 93.687 4.488 1.00 21.51 248 ILE A O 1
ATOM 1568 N N . LEU A 1 185 ? 6.920 95.371 4.685 1.00 17.54 249 LEU A N 1
ATOM 1569 C CA . LEU A 1 185 ? 6.983 95.623 3.253 1.00 17.69 249 LEU A CA 1
ATOM 1570 C C . LEU A 1 185 ? 8.224 94.983 2.638 1.00 18.01 249 LEU A C 1
ATOM 1571 O O . LEU A 1 185 ? 9.336 95.127 3.149 1.00 17.87 249 LEU A O 1
ATOM 1576 N N . LEU A 1 186 ? 8.016 94.242 1.554 1.00 18.24 250 LEU A N 1
ATOM 1577 C CA . LEU A 1 186 ? 9.110 93.732 0.750 1.00 19.03 250 LEU A CA 1
ATOM 1578 C C . LEU A 1 186 ? 8.860 94.134 -0.699 1.00 17.20 250 LEU A C 1
ATOM 1579 O O . LEU A 1 186 ? 7.796 93.850 -1.261 1.00 21.91 250 LEU A O 1
ATOM 1584 N N . LEU A 1 187 ? 9.828 94.832 -1.285 1.00 15.97 251 LEU A N 1
ATOM 1585 C CA . LEU A 1 187 ? 9.771 95.235 -2.687 1.00 17.33 251 LEU A CA 1
ATOM 1586 C C . LEU A 1 187 ? 10.944 94.622 -3.438 1.00 17.46 251 LEU A C 1
ATOM 1587 O O . LEU A 1 187 ? 12.038 94.483 -2.882 1.00 16.81 251 LEU A O 1
ATOM 1592 N N . ASP A 1 188 ? 10.723 94.253 -4.698 1.00 19.21 252 ASP A N 1
ATOM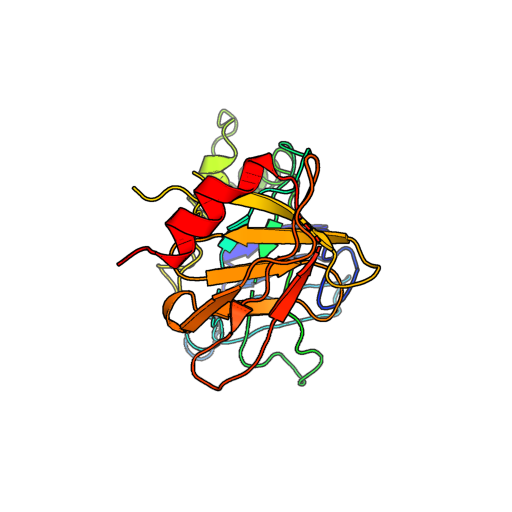 1593 C CA . ASP A 1 188 ? 11.818 93.828 -5.562 1.00 18.44 252 ASP A CA 1
ATOM 1594 C C . ASP A 1 188 ? 12.509 95.070 -6.102 1.00 15.71 252 ASP A C 1
ATOM 1595 O O . ASP A 1 188 ? 11.843 95.962 -6.617 1.00 17.29 252 ASP A O 1
ATOM 1600 N N . ALA A 1 189 ? 13.832 95.134 -5.987 1.00 16.87 253 ALA A N 1
ATOM 1601 C CA . ALA A 1 189 ? 14.569 96.291 -6.490 1.00 18.29 253 ALA A CA 1
ATOM 1602 C C . ALA A 1 189 ? 14.279 96.573 -7.960 1.00 19.94 253 ALA A C 1
ATOM 1603 O O . ALA A 1 189 ? 14.204 97.728 -8.381 1.00 20.15 253 ALA A O 1
ATOM 1605 N N . SER A 1 190 ? 14.126 95.509 -8.741 1.00 18.64 254 SER A N 1
ATOM 1606 C CA . SER A 1 190 ? 13.913 95.648 -10.178 1.00 17.70 254 SER A CA 1
ATOM 1607 C C . SER A 1 190 ? 12.518 96.174 -10.509 1.00 21.42 254 SER A C 1
ATOM 1608 O O . SER A 1 190 ? 12.236 96.531 -11.656 1.00 24.17 254 SER A O 1
ATOM 1611 N N . ASP A 1 191 ? 11.648 96.223 -9.505 1.00 18.75 255 ASP A N 1
ATOM 1612 C CA . ASP A 1 191 ? 10.303 96.753 -9.695 1.00 18.96 255 ASP A CA 1
ATOM 1613 C C . ASP A 1 191 ? 10.218 98.264 -9.482 1.00 21.08 255 ASP A C 1
ATOM 1614 O O . ASP A 1 191 ? 9.193 98.872 -9.782 1.00 21.43 255 ASP A O 1
ATOM 1619 N N . ILE A 1 192 ? 11.280 98.871 -8.959 1.00 17.36 256 ILE A N 1
ATOM 1620 C CA . ILE A 1 192 ? 11.259 100.306 -8.708 1.00 19.70 256 ILE A CA 1
ATOM 1621 C C . ILE A 1 192 ? 11.345 101.092 -10.016 1.00 21.61 256 ILE A C 1
ATOM 1622 O O . ILE A 1 192 ? 12.267 100.897 -10.808 1.00 26.57 256 ILE A O 1
ATOM 1627 N N . GLU A 1 193 ? 10.371 101.972 -10.228 1.00 23.36 257 GLU A N 1
ATOM 1628 C CA . GLU A 1 193 ? 10.288 102.779 -11.444 1.00 26.59 257 GLU A CA 1
ATOM 1629 C C . GLU A 1 193 ? 10.952 104.138 -11.254 1.00 22.64 257 GLU A C 1
ATOM 1630 O O . GLU A 1 193 ? 11.649 104.635 -12.141 1.00 28.93 257 GLU A O 1
ATOM 1636 N N . SER A 1 194 ? 10.733 104.733 -10.088 1.00 21.70 258 SER A N 1
ATOM 1637 C CA . SER A 1 194 ? 11.223 106.075 -9.830 1.00 19.01 258 SER A CA 1
ATOM 1638 C C . SER A 1 194 ? 11.277 106.376 -8.341 1.00 17.48 258 SER A C 1
ATOM 1639 O O . SER A 1 194 ? 10.629 105.710 -7.530 1.00 19.08 2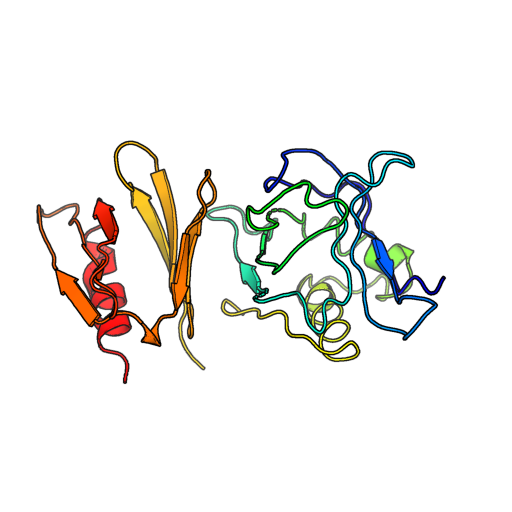58 SER A O 1
ATOM 1642 N N . ILE A 1 195 ? 12.055 107.399 -7.998 1.00 18.50 259 ILE A N 1
ATOM 1643 C CA . ILE A 1 195 ? 12.061 107.953 -6.652 1.00 15.18 259 ILE A CA 1
ATOM 1644 C C . ILE A 1 195 ? 11.837 109.456 -6.759 1.00 15.41 259 ILE A C 1
ATOM 1645 O O . ILE A 1 195 ? 12.355 110.106 -7.675 1.00 17.75 259 ILE A O 1
ATOM 1650 N N . THR A 1 196 ? 11.062 109.994 -5.826 1.00 16.36 260 THR A N 1
ATOM 1651 C CA . THR A 1 196 ? 10.790 111.421 -5.760 1.00 16.17 260 THR A CA 1
ATOM 1652 C C . THR A 1 196 ? 11.103 111.925 -4.360 1.00 14.81 260 THR A C 1
ATOM 1653 O O . THR A 1 196 ? 10.677 111.328 -3.372 1.00 16.57 260 THR A O 1
ATOM 1657 N N . TYR A 1 197 ? 11.859 113.015 -4.275 1.00 15.09 261 TYR A N 1
ATOM 1658 C CA . TYR A 1 197 ? 12.206 113.601 -2.983 1.00 15.82 261 TYR A CA 1
ATOM 1659 C C . TYR A 1 197 ? 11.326 114.802 -2.657 1.00 14.90 261 TYR A C 1
ATOM 1660 O O . TYR A 1 197 ? 11.026 115.616 -3.535 1.00 19.55 261 TYR A O 1
ATOM 1669 N N . SER A 1 198 ? 10.911 114.902 -1.400 1.00 14.53 262 SER A N 1
ATOM 1670 C CA . SER A 1 198 ? 10.054 116.000 -0.966 1.00 15.08 262 SER A CA 1
ATOM 1671 C C . SER A 1 198 ? 10.354 116.376 0.483 1.00 14.41 262 SER A C 1
ATOM 1672 O O . SER A 1 198 ? 11.112 115.683 1.154 1.00 14.92 262 SER A O 1
ATOM 1675 N N . SER A 1 199 ? 9.739 117.466 0.950 1.00 13.42 263 SER A N 1
ATOM 1676 C CA A SER A 1 199 ? 9.966 117.996 2.293 0.56 15.29 263 SER A CA 1
ATOM 1677 C CA B SER A 1 199 ? 9.971 118.009 2.292 0.44 15.30 263 SER A CA 1
ATOM 1678 C C . SER A 1 199 ? 11.451 117.996 2.650 1.00 13.27 263 SER A C 1
ATOM 1679 O O . SER A 1 199 ? 11.853 117.483 3.686 1.00 16.55 263 SER A O 1
ATOM 1684 N N . ILE A 1 200 ? 12.256 118.592 1.780 1.00 14.31 264 ILE A N 1
ATOM 1685 C CA . ILE A 1 200 ? 13.697 118.578 1.917 1.00 12.90 264 ILE A CA 1
ATOM 1686 C C . ILE A 1 200 ? 14.196 119.665 2.872 1.00 12.91 264 ILE A C 1
ATOM 1687 O O . ILE A 1 200 ? 13.904 120.853 2.678 1.00 19.01 264 ILE A O 1
ATOM 1692 N N . THR A 1 201 ? 14.946 119.268 3.897 1.00 15.15 265 THR A N 1
ATOM 1693 C CA . THR A 1 201 ? 15.543 120.221 4.843 1.00 12.23 265 THR A CA 1
ATOM 1694 C C . THR A 1 201 ? 16.996 119.859 5.128 1.00 16.39 265 THR A C 1
ATOM 1695 O O . THR A 1 201 ? 17.493 118.847 4.649 1.00 13.74 265 THR A O 1
ATOM 1699 N N . ARG A 1 202 ? 17.680 120.667 5.932 1.00 13.01 266 ARG A N 1
ATOM 1700 C CA . ARG A 1 202 ? 19.053 120.339 6.318 1.00 15.34 266 ARG A CA 1
ATOM 1701 C C . ARG A 1 202 ? 19.157 119.037 7.114 1.00 19.17 266 ARG A C 1
ATOM 1702 O O . ARG A 1 202 ? 20.224 118.410 7.158 1.00 16.39 266 ARG A O 1
ATOM 1710 N N . LEU A 1 203 ? 18.073 118.640 7.775 1.00 13.77 267 LEU A N 1
ATOM 1711 C CA . LEU A 1 203 ? 18.125 117.457 8.610 1.00 14.19 267 LEU A CA 1
ATOM 1712 C C . LEU A 1 203 ? 17.552 116.218 7.942 1.00 16.68 267 LEU A C 1
ATOM 1713 O O . LEU A 1 203 ? 18.033 115.117 8.193 1.00 17.03 267 LEU A O 1
ATOM 1718 N N . THR A 1 204 ? 16.516 116.384 7.124 1.00 14.81 268 THR A N 1
ATOM 1719 C CA . THR A 1 204 ? 15.826 115.222 6.578 1.00 13.18 268 THR A CA 1
ATOM 1720 C C . THR A 1 204 ? 15.237 115.464 5.199 1.00 13.34 268 THR A C 1
ATOM 1721 O O . THR A 1 204 ? 15.155 116.597 4.724 1.00 13.94 268 THR A O 1
ATOM 1725 N N . PHE A 1 205 ? 14.839 114.375 4.551 1.00 14.38 269 PHE A N 1
ATOM 1726 C CA . PHE A 1 205 ? 13.988 114.447 3.376 1.00 13.12 269 PHE A CA 1
ATOM 1727 C C . PHE A 1 205 ? 12.994 113.298 3.394 1.00 12.58 269 PHE A C 1
ATOM 1728 O O . PHE A 1 205 ? 13.146 112.347 4.165 1.00 14.22 269 PHE A O 1
ATOM 1736 N N . ASN A 1 206 ? 11.970 113.418 2.565 1.00 12.31 270 ASN A N 1
ATOM 1737 C CA . ASN A 1 206 ? 11.000 112.357 2.357 1.00 12.08 270 ASN A CA 1
ATOM 1738 C C . ASN A 1 206 ? 11.232 111.776 0.971 1.00 11.08 270 ASN A C 1
ATOM 1739 O O . ASN A 1 206 ? 11.618 112.486 0.043 1.00 13.70 270 ASN A O 1
ATOM 1744 N N . ALA A 1 207 ? 11.035 110.469 0.838 1.00 14.66 271 ALA A N 1
ATOM 1745 C CA . ALA A 1 207 ? 11.227 109.801 -0.447 1.00 13.02 271 ALA A CA 1
ATOM 1746 C C . ALA A 1 207 ? 10.042 108.927 -0.794 1.00 18.12 271 ALA A C 1
ATOM 1747 O O . ALA A 1 207 ? 9.569 108.148 0.039 1.00 18.42 271 ALA A O 1
ATOM 1749 N N A SER A 1 208 ? 9.567 109.058 -2.028 0.49 16.86 272 SER A N 1
ATOM 1750 N N B SER A 1 208 ? 9.569 109.053 -2.027 0.51 16.85 272 SER A N 1
ATOM 1751 C CA A SER A 1 208 ? 8.447 108.267 -2.519 0.49 16.29 272 SER A CA 1
ATOM 1752 C CA B SER A 1 208 ? 8.449 108.258 -2.506 0.51 16.29 272 SER A CA 1
ATOM 1753 C C A SER A 1 208 ? 8.925 107.363 -3.641 0.49 16.47 272 SER A C 1
ATOM 1754 C C B SER A 1 208 ? 8.912 107.365 -3.643 0.51 16.46 272 SER A C 1
ATOM 1755 O O A SER A 1 208 ? 9.435 107.846 -4.652 0.49 16.59 272 SER A O 1
ATOM 1756 O O B SER A 1 208 ? 9.398 107.855 -4.661 0.51 16.59 272 SER A O 1
ATOM 1761 N N . LEU A 1 209 ? 8.771 106.056 -3.454 1.00 18.98 273 LEU A N 1
ATOM 1762 C CA . LEU A 1 209 ? 9.159 105.081 -4.464 1.00 19.76 273 LEU A CA 1
ATOM 1763 C C . LEU A 1 209 ? 7.919 104.638 -5.215 1.00 20.03 273 LEU A C 1
ATOM 1764 O O . LEU A 1 209 ? 6.925 104.269 -4.602 1.00 24.13 273 LEU A O 1
ATOM 1769 N N . VAL A 1 210 ? 7.987 104.684 -6.540 1.00 18.25 274 VAL A N 1
ATOM 1770 C CA . VAL A 1 210 ? 6.894 104.204 -7.370 1.00 19.89 274 VAL A CA 1
ATOM 1771 C C . VAL A 1 210 ? 7.356 102.960 -8.107 1.00 19.07 274 VAL A C 1
ATOM 1772 O O . VAL A 1 210 ? 8.428 102.947 -8.701 1.00 21.22 274 VAL A O 1
ATOM 1776 N N . THR A 1 211 ? 6.551 101.907 -8.041 1.00 20.07 275 THR A N 1
ATOM 1777 C CA . THR A 1 211 ? 6.882 100.656 -8.703 1.00 19.29 275 THR A CA 1
ATOM 1778 C C . THR A 1 211 ? 6.281 100.579 -10.110 1.00 22.48 275 THR A C 1
ATOM 1779 O O . THR A 1 211 ? 5.529 101.462 -10.531 1.00 20.53 275 THR A O 1
ATOM 1783 N N A LYS A 1 212 ? 6.631 99.523 -10.835 0.41 22.16 276 LYS A N 1
ATOM 1784 N N B LYS A 1 212 ? 6.625 99.524 -10.836 0.59 22.11 276 LYS A N 1
ATOM 1785 C CA A LYS A 1 212 ? 6.168 99.350 -12.207 0.41 24.92 276 LYS A CA 1
ATOM 1786 C CA B LYS A 1 212 ? 6.173 99.371 -12.214 0.59 24.90 276 LYS A CA 1
ATOM 1787 C C A LYS A 1 212 ? 4.644 99.341 -12.287 0.41 24.28 276 LYS A C 1
ATOM 1788 C C B LYS A 1 212 ? 4.649 99.272 -12.324 0.59 24.23 276 LYS A C 1
ATOM 1789 O O A LYS A 1 212 ? 4.057 99.882 -13.224 0.41 25.18 276 LYS A O 1
ATOM 1790 O O B LYS A 1 212 ? 4.064 99.694 -13.321 0.59 25.42 276 LYS A O 1
ATOM 1801 N N . ASP A 1 213 ? 4.008 98.730 -11.294 1.00 23.72 277 ASP A N 1
ATOM 1802 C CA . ASP A 1 213 ? 2.552 98.613 -11.289 1.00 26.11 277 ASP A CA 1
ATOM 1803 C C . ASP A 1 213 ? 1.882 99.933 -10.920 1.00 29.43 277 ASP A C 1
ATOM 1804 O O . ASP A 1 213 ? 0.658 100.008 -10.826 1.00 29.16 277 ASP A O 1
ATOM 1809 N N . GLY A 1 214 ? 2.690 100.966 -10.694 1.00 27.61 278 GLY A N 1
ATOM 1810 C CA . GLY A 1 214 ? 2.182 102.302 -10.438 1.00 24.36 278 GLY A CA 1
ATOM 1811 C C . GLY A 1 214 ? 1.965 102.615 -8.970 1.00 23.60 278 GLY A C 1
ATOM 1812 O O . GLY A 1 214 ? 1.628 103.746 -8.615 1.00 34.68 278 GLY A O 1
ATOM 1813 N N . GLU A 1 215 ? 2.155 101.616 -8.116 1.00 23.21 279 GLU A N 1
ATOM 1814 C CA . GLU A 1 215 ? 1.979 101.793 -6.679 1.00 27.37 279 GLU A CA 1
ATOM 1815 C C . GLU A 1 215 ? 3.036 102.715 -6.079 1.00 27.65 279 GLU A C 1
ATOM 1816 O O . GLU A 1 215 ? 4.158 102.801 -6.577 1.00 23.02 279 GLU A O 1
ATOM 1822 N N . LYS A 1 216 ? 2.664 103.407 -5.008 1.00 27.02 280 LYS A N 1
ATOM 1823 C CA . LYS A 1 216 ? 3.539 104.409 -4.414 1.00 25.61 280 LYS A CA 1
ATOM 1824 C C . LYS A 1 216 ? 3.821 104.115 -2.951 1.00 25.82 280 LYS A C 1
ATOM 1825 O O . LYS A 1 216 ? 2.918 103.786 -2.180 1.00 26.58 280 LYS A O 1
ATOM 1831 N N . TYR A 1 217 ? 5.087 104.238 -2.570 1.00 20.99 281 TYR A N 1
ATOM 1832 C CA . TYR A 1 217 ? 5.515 103.912 -1.222 1.00 22.04 281 TYR A CA 1
ATOM 1833 C C . TYR A 1 217 ? 6.273 105.089 -0.631 1.00 21.65 281 TYR A C 1
ATOM 1834 O O . TYR A 1 217 ? 7.394 105.392 -1.042 1.00 21.78 281 TYR A O 1
ATOM 1843 N N . GLU A 1 218 ? 5.649 105.738 0.343 1.00 20.61 282 GLU A N 1
ATOM 1844 C CA . GLU A 1 218 ? 6.156 106.994 0.885 1.00 20.45 282 GLU A CA 1
ATOM 1845 C C . GLU A 1 218 ? 6.860 106.809 2.217 1.00 18.90 282 GLU A C 1
ATOM 1846 O O . GLU A 1 218 ? 6.285 106.301 3.176 1.00 24.95 282 GLU A O 1
ATOM 1852 N N . PHE A 1 219 ? 8.117 107.228 2.271 1.00 16.91 283 PHE A N 1
ATOM 1853 C CA . PHE A 1 219 ? 8.910 107.154 3.482 1.00 16.64 283 PHE A CA 1
ATOM 1854 C C . PHE A 1 219 ? 9.283 108.572 3.876 1.00 17.47 283 PHE A C 1
ATOM 1855 O O . PHE A 1 219 ? 9.542 109.404 3.018 1.00 19.99 283 PHE A O 1
ATOM 1863 N N . SER A 1 220 ? 9.274 108.870 5.164 1.00 15.84 284 SER A N 1
ATOM 1864 C CA . SER A 1 220 ? 9.526 110.243 5.582 1.00 13.93 284 SER A CA 1
ATOM 1865 C C . SER A 1 220 ? 10.581 110.346 6.671 1.00 13.74 284 SER A C 1
ATOM 1866 O O . SER A 1 220 ? 10.909 109.356 7.335 1.00 14.68 284 SER A O 1
ATOM 1877 N N . ILE A 1 222 ? 13.795 110.799 6.584 1.00 15.47 286 ILE A N 1
ATOM 1878 C CA . ILE A 1 222 ? 15.054 110.114 6.351 1.00 13.73 286 ILE A CA 1
ATOM 1879 C C . ILE A 1 222 ? 16.178 111.115 6.589 1.00 13.43 286 ILE A C 1
ATOM 1880 O O . ILE A 1 222 ? 16.107 112.246 6.092 1.00 17.22 286 ILE A O 1
ATOM 1885 N N . ASP A 1 223 ? 17.213 110.721 7.328 1.00 15.39 287 ASP A N 1
ATOM 1886 C CA . ASP A 1 223 ? 18.343 111.615 7.571 1.00 14.66 287 ASP A CA 1
ATOM 1887 C C . ASP A 1 223 ? 18.909 112.077 6.240 1.00 15.14 287 ASP A C 1
ATOM 1888 O O . ASP A 1 223 ? 19.120 111.276 5.310 1.00 16.04 287 ASP A O 1
ATOM 1893 N N . GLN A 1 224 ? 19.178 113.373 6.147 1.00 17.35 288 GLN A N 1
ATOM 1894 C CA . GLN A 1 224 ? 19.703 113.947 4.924 1.00 17.42 288 GLN A CA 1
ATOM 1895 C C . GLN A 1 224 ? 21.021 113.291 4.481 1.00 16.08 288 GLN A C 1
ATOM 1896 O O . GLN A 1 224 ? 21.320 113.227 3.289 1.00 17.87 288 GLN A O 1
ATOM 1902 N N . THR A 1 225 ? 21.793 112.771 5.431 1.00 15.43 289 THR A N 1
ATOM 1903 C CA . THR A 1 225 ? 23.041 112.089 5.114 1.00 17.96 289 THR A CA 1
ATOM 1904 C C . THR A 1 225 ? 22.864 110.813 4.280 1.00 15.83 289 THR A C 1
ATOM 1905 O O . THR A 1 225 ? 23.833 110.293 3.726 1.00 19.86 289 THR A O 1
ATOM 1909 N N . GLU A 1 226 ? 21.634 110.311 4.197 1.00 14.20 290 GLU A N 1
ATOM 1910 C CA . GLU A 1 226 ? 21.372 109.064 3.470 1.00 16.01 290 GLU A CA 1
ATOM 1911 C C . GLU A 1 226 ? 21.072 109.284 1.989 1.00 13.61 290 GLU A C 1
ATOM 1912 O O . GLU A 1 226 ? 20.913 108.321 1.241 1.00 14.09 290 GLU A O 1
ATOM 1918 N N . TYR A 1 227 ? 20.998 110.547 1.566 1.00 15.10 291 TYR A N 1
ATOM 1919 C CA . TYR A 1 227 ? 20.628 110.868 0.190 1.00 12.69 291 TYR A CA 1
ATOM 1920 C C . TYR A 1 227 ? 21.475 110.159 -0.851 1.00 12.86 291 TYR A C 1
ATOM 1921 O O . TYR A 1 227 ? 20.941 109.498 -1.728 1.00 12.22 291 TYR A O 1
ATOM 1930 N N . ALA A 1 228 ? 22.794 110.291 -0.764 1.00 14.05 292 ALA A N 1
ATOM 1931 C CA . ALA A 1 228 ? 23.634 109.737 -1.820 1.00 12.45 292 ALA A CA 1
ATOM 1932 C C . ALA A 1 228 ? 23.468 108.226 -1.955 1.00 13.39 292 ALA A C 1
ATOM 1933 O O . ALA A 1 228 ? 23.361 107.721 -3.070 1.00 14.46 292 ALA A O 1
ATOM 1935 N N . LYS A 1 229 ? 23.416 107.508 -0.834 1.00 13.47 293 LYS A N 1
ATOM 1936 C CA . LYS A 1 229 ? 23.296 106.050 -0.919 1.00 14.07 293 LYS A CA 1
ATOM 1937 C C . LYS A 1 229 ? 21.973 105.636 -1.537 1.00 14.69 293 LYS A C 1
ATOM 1938 O O . LYS A 1 229 ? 21.922 104.715 -2.359 1.00 13.30 293 LYS A O 1
ATOM 1944 N N . ILE A 1 230 ? 20.903 106.329 -1.155 1.00 13.33 294 ILE A N 1
ATOM 1945 C CA . ILE A 1 230 ? 19.583 106.022 -1.679 1.00 12.98 294 ILE A CA 1
ATOM 1946 C C . ILE A 1 230 ? 19.490 106.354 -3.163 1.00 13.66 294 ILE A C 1
ATOM 1947 O O . ILE A 1 230 ? 19.001 105.555 -3.957 1.00 13.01 294 ILE A O 1
ATOM 1952 N N . ASP A 1 231 ? 19.983 107.526 -3.541 1.00 13.28 295 ASP A N 1
ATOM 1953 C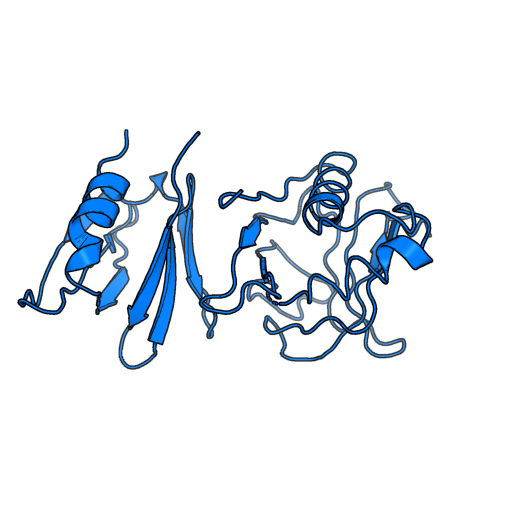 CA . ASP A 1 231 ? 19.923 107.939 -4.932 1.00 14.37 295 ASP A CA 1
ATOM 1954 C C . ASP A 1 231 ? 20.747 107.004 -5.812 1.00 13.18 295 ASP A C 1
ATOM 1955 O O . ASP A 1 231 ? 20.294 106.607 -6.895 1.00 13.75 295 ASP A O 1
ATOM 1960 N N . ASP A 1 232 ? 21.935 106.642 -5.327 1.00 14.27 296 ASP A N 1
ATOM 1961 C CA . ASP A 1 232 ? 22.794 105.675 -6.021 1.00 12.72 296 ASP A CA 1
ATOM 1962 C C . ASP A 1 232 ? 22.066 104.338 -6.182 1.00 17.87 296 ASP A C 1
ATOM 1963 O O . ASP A 1 232 ? 22.094 103.718 -7.244 1.00 17.79 296 ASP A O 1
ATOM 1968 N N . TYR A 1 233 ? 21.426 103.883 -5.111 1.00 14.11 297 TYR A N 1
ATOM 1969 C CA . TYR A 1 233 ? 20.737 102.605 -5.144 1.00 13.90 297 TYR A CA 1
ATOM 1970 C C . TYR A 1 233 ? 19.694 102.558 -6.250 1.00 18.63 297 TYR A C 1
ATOM 1971 O O . TYR A 1 233 ? 19.639 101.600 -7.023 1.00 16.57 297 TYR A O 1
ATOM 1980 N N . VAL A 1 234 ? 18.851 103.584 -6.330 1.00 14.74 298 VAL A N 1
ATOM 1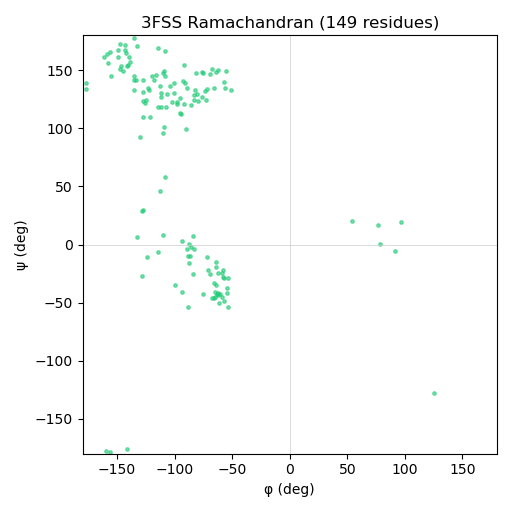981 C CA . VAL A 1 234 ? 17.772 103.561 -7.304 1.00 13.89 298 VAL A CA 1
ATOM 1982 C C . VAL A 1 234 ? 18.312 103.685 -8.734 1.00 17.31 298 VAL A C 1
ATOM 1983 O O . VAL A 1 234 ? 17.692 103.210 -9.693 1.00 18.71 298 VAL A O 1
ATOM 1987 N N . LYS A 1 235 ? 19.488 104.291 -8.860 1.00 16.93 299 LYS A N 1
ATOM 1988 C CA . LYS A 1 235 ? 20.136 104.452 -10.162 1.00 18.33 299 LYS A CA 1
ATOM 1989 C C . LYS A 1 235 ? 20.972 103.249 -10.592 1.00 21.52 299 LYS A C 1
ATOM 1990 O O . LYS A 1 235 ? 21.521 103.245 -11.693 1.00 23.38 299 LYS A O 1
ATOM 1996 N N . ARG A 1 236 ? 21.061 102.225 -9.749 1.00 17.64 300 ARG A N 1
ATOM 1997 C CA . ARG A 1 236 ? 21.813 101.022 -10.112 1.00 19.56 300 ARG A CA 1
ATOM 1998 C C . ARG A 1 236 ? 21.284 100.403 -11.406 1.00 26.87 300 ARG A C 1
ATOM 1999 O O . ARG A 1 236 ? 20.071 100.340 -11.628 1.00 22.13 300 ARG A O 1
ATOM 2007 N N . LYS A 1 237 ? 22.205 99.939 -12.248 1.00 26.05 301 LYS A N 1
ATOM 2008 C CA A LYS A 1 237 ? 21.841 99.331 -13.524 0.48 30.58 301 LYS A CA 1
ATOM 2009 C CA B LYS A 1 237 ? 21.864 99.399 -13.560 0.52 30.59 301 LYS A CA 1
#

GO terms:
  GO:0003690 double-stranded DNA binding (F, IDA)
  GO:0042393 histone binding (F, IDA)
  GO:0031507 heterochromatin formation (P, IGI)
  GO:0006335 DNA replication-dependent chromatin assembly (P, IGI)
  GO:0006368 transcription elongation by RNA polymerase II (P, IGI)
  GO:0005634 nucleus (C, HDA)
  GO:0003690 double-stranded DNA binding (F, IMP)
  GO:0042393 histone binding (F, IMP)
  GO:0031507 heterochromatin formation (P, IMP)
  GO:0006325 chromatin organization (P, IMP)
  GO:0006368 transcription elongation by RNA polymerase II (P, IMP)
  GO:0000122 negative regulation of transcription by RNA polymerase II (P, IMP)
  GO:0042393 histone binding (F, IPI)
  GO:0042802 identical protein binding (F, IPI)
  GO:0005515 protein binding (F, IPI)
  GO:0005634 nucleus (C, EXP)
  GO:0005694 chromosome (C, EXP)

Foldseek 3Di:
DAWDAKAAQDQKDPPDGDGWIWTWGADPPPRAIKIFTHDVNDGPWIDTRCLPFVPWEKAPDPPCNQKIKIKATPAIPPRPDHAMIIIDRQVSLVVRCVVVVNDPPPDDDSVSVVVVVQVVQVVNRHGYYYQPVVPDKDKFWWDQPPDIFIWIQGLFWIWTDDPPPTDIDGLVQWDDKDWAPDDQFWIKIWTAGPVGDIGIITGGPVCVVVVVVSNVDD

Sequence (218 aa):
TNTIFKLEEGVVSSVLLSPLRKKKLDLLVFYLSNNVDGSSPVIITTLLKGNNDREELLSIYQQLNKKNIKASFLPVPEEKPNNLIYLFTYTSCEDNKKFSEPVVTTLNKENNTLLNNQFKKLGLLDSNVTDFEKCVEEYIRKKQQAILTGFKISSNPFVKINSFHLQCHRGTKEGTLYFLPDHIIFGFKKPILLLDASDIESITYSSSITRLTFNASSLVTKKDGEKYEFSIDQTEYAKIDDYVKRKK

Solvent-accessible surface area: 11973 Å² total

Organism: Saccharomyces cerevisiae (strain ATCC 204508 / S288c) (NCBI:txid559292)

Secondary structure (P-SEA, 3-state):
ccccccccccccccccccbbbbbbbbbccccbbbbbbbccccccccccccccccccbbbbcccccccccccccccccccccccccccccaaaaaaaaaaacccccccccaaaaaaaaaaaaaaacbbbbbcccccccbbbbbbcccbbbbbbbccccccccccccbbbbccccccccccccccccbbbbbbbcccbbbbbccccccaaaaaaaaaacc

Radius of gyration: 18.74 Å; Cα contacts (8 Å, |Δi|>4): 464; chains: 1; bounding box: 40×59×38 Å